Protein AF-A0A3P7KPX7-F1 (afdb_monomer)

Nearest PDB structures (foldseek):
  9eh2-assembly1_M  TM=9.315E-01  e=5.362E-29  Homo sapiens
  8oeu-assembly1_S  TM=9.667E-01  e=1.955E-22  Homo sapiens
  8oev-assembly1_S  TM=9.192E-01  e=2.902E-22  Homo sapiens
  7o3d-assembly1_A  TM=8.493E-01  e=1.680E-14  Saccharomyces cerevisiae S288C
  7xsx-assembly1_m  TM=8.229E-01  e=1.249E-14  Komagataella phaffii

Solvent-accessible surface area (backbone atoms only — not comparable to full-atom values): 19519 Å² total; per-residue (Å²): 130,80,72,61,45,46,49,64,40,60,51,102,80,61,47,81,77,49,71,48,81,28,55,31,56,85,47,62,81,89,56,87,60,72,61,26,55,47,20,49,54,30,50,54,52,49,51,54,50,44,66,75,66,61,62,80,61,44,81,41,64,56,83,53,77,62,40,62,54,44,50,50,56,49,52,53,52,37,50,50,35,32,77,70,68,73,34,97,64,61,52,58,77,43,75,37,86,43,67,71,15,58,48,43,34,71,34,69,65,48,51,68,75,44,69,90,60,54,49,62,46,42,23,35,49,40,45,54,31,40,73,75,40,48,69,43,48,57,26,38,31,55,45,98,85,45,51,51,72,77,57,82,88,47,98,61,57,78,53,54,68,76,74,82,62,96,49,103,80,63,88,71,60,40,65,56,59,52,46,52,53,53,51,49,52,46,25,53,52,43,45,70,72,41,43,49,60,53,56,27,69,78,34,65,70,44,37,45,45,43,30,36,34,47,68,39,34,63,72,44,30,53,47,45,54,50,43,32,66,75,45,89,63,56,73,72,49,74,68,42,45,42,76,70,54,60,42,52,71,71,36,43,73,51,26,49,40,29,45,30,34,66,47,68,68,41,51,78,75,42,95,61,92,62,58,68,58,41,51,41,69,61,36,80,94,45,48,71,57,54,27,51,53,25,27,61,43,65,71,51,65,92,84,57,64,43,66,61,30,37,58,51,36,72,76,44,60,71,43,59,71,77,50,62,62,66,63,50,51,51,52,50,54,50,53,53,50,54,56,62,73,75,107

Secondary structure (DSSP, 8-state):
-PPPEEEEEE-TTS-EEEEEEETTTTSPTT-SSHHHHHHHHHHHHHHHHHHHH--S-EEEE-SSTHHHHHHHHHHHHHHHHHHTTS-SSPPPEEEE--HHHHHHTTSHHHHHHSTT--HHHHHHHHHHHHHH-HHHHHHHHSSTT-GGGGS-S-TTGGGGGG---SSTT----HHHHHHHHHHHHHHHHHHHH-EEHHHHHH-GGGGGGGGGSTTTHHHHHHHHHHHHHHTTT----TTHHHHTT---HHHHHHHTTTEE--HHHHHTT-SSPP-GGGGSS--GGGHHHHHHHHHHHHT--TTS-HHHHHHHHHH-GGGGGGS-HHHHHHHHHHHHHHHHHT-

Foldseek 3Di:
DQDWAKAFDADLLLHTDDIDIQRLLLFDDPDDDDSNVSNVVSLVVVLVVCLVPVDQAEEDEPPDPSSVVSQVSLQVSQVVCVVVVSDVDRRYYYHDYQQLLLLQLPDPVLCVVDPPDHSSNSSNSLRVVCVSPVLLSLLLCCDPVNSNVSDPPDPCLVVCQPDDPPDPPDPDGSVVVVVVVVLVVLLVVLQVQFDALLSCLVRVSSLSSQCSAFLQHPVNSVLQSVQCVVPVSDDQALVCCCVRSVDDPVSSQRGQLRHAHPNVVSVVVDPDDGDPCSRDSDHPVCVVVLLVLLCVLVVHPPPDDSSVSNVVCVVVVVSSVPDDPVVVVVVVVVVVVVVVVVD

InterPro domains:
  IPR010994 RuvA domain 2-like [SSF47781] (174-262)
  IPR012337 Ribonuclease H-like superfamily [SSF53098] (6-143)
  IPR017072 Transcription elongation factor Spt6 [PTHR10145] (2-335)
  IPR023323 Tex-like domain superfamily [G3DSA:1.10.3500.10] (134-193)
  IPR028231 Transcription elongation factor Spt6, YqgF domain [PF14639] (2-141)
  IPR032706 Transcription elongation factor Spt6, helix-hairpin-helix motif [PF14635] (147-262)
  IPR037027 YqgF/RNase H-like domain superfamily [G3DSA:3.30.420.140] (3-133)
  IPR042066 Spt6, Death-like domain [G3DSA:1.10.10.2740] (265-336)

Organism: Strongylus vulgaris (NCBI:txid40348)

Sequence (343 aa):
MDEASFGVLVDQDGAVIDYCRMVHFTKRTGGYGPQAQLKSESMNFFKKFVERRRPHVIALCGENLDAIRLRRDVEECLNSMVAENELTRAPPVYIMDNEAAKVYMLSKSAMSEHSGYPPTLLQAISLARIMLDPLWEYAHLWNADEDVFCLGFHPLQNELTKGAGFQPHMILSSQEDLSNVLARELINRVNEVGVDVNRCLEHPHTANILQFVCGLGPRKATHLLKMLKQHDHLLESRTKLVTLCRMGPKVFMNCAGFIKIDTTRVAEKTDAYVEVLDGSRVHPETYEWARKMAVDALEVDDSADPTTALEEILQAPDRLKDLDLDAFAEELKRQVKLFIVQL

pLDDT: mean 88.97, std 12.3, range [39.44, 98.31]

Structure (mmCIF, N/CA/C/O backbone):
data_AF-A0A3P7KPX7-F1
#
_entry.id   AF-A0A3P7KPX7-F1
#
loop_
_atom_site.group_PDB
_atom_site.id
_atom_site.type_symbol
_atom_site.label_atom_id
_atom_site.label_alt_id
_atom_site.label_comp_id
_atom_site.label_asym_id
_atom_site.label_entity_id
_atom_site.label_seq_id
_atom_site.pdbx_PDB_ins_code
_atom_site.Cartn_x
_atom_site.Cartn_y
_atom_site.Cartn_z
_atom_site.occupancy
_atom_site.B_iso_or_equiv
_atom_site.auth_seq_id
_atom_site.auth_comp_id
_atom_site.auth_asym_id
_atom_site.auth_atom_id
_atom_site.pdbx_PDB_model_num
ATOM 1 N N . MET A 1 1 ? -12.618 8.958 33.545 1.00 48.09 1 MET A N 1
ATOM 2 C CA . MET A 1 1 ? -13.370 9.230 32.303 1.00 48.09 1 MET A CA 1
ATOM 3 C C . MET A 1 1 ? -13.266 7.979 31.463 1.00 48.09 1 MET A C 1
ATOM 5 O O . MET A 1 1 ? -12.164 7.458 31.375 1.00 48.09 1 MET A O 1
ATOM 9 N N . ASP A 1 2 ? -14.377 7.473 30.930 1.00 64.69 2 ASP A N 1
ATOM 10 C CA . ASP A 1 2 ? -14.316 6.354 29.985 1.00 64.69 2 ASP A CA 1
ATOM 11 C C . ASP A 1 2 ? -13.617 6.845 28.713 1.00 64.69 2 ASP A C 1
ATOM 13 O O . ASP A 1 2 ? -14.059 7.820 28.096 1.00 64.69 2 ASP A O 1
ATOM 17 N N . GLU A 1 3 ? -12.500 6.216 28.361 1.00 78.31 3 GLU A N 1
ATOM 18 C CA . GLU A 1 3 ? -11.791 6.508 27.122 1.00 78.31 3 GLU A CA 1
ATOM 19 C C . GLU A 1 3 ? -12.606 5.971 25.943 1.00 78.31 3 GLU A C 1
ATOM 21 O O . GLU A 1 3 ? -13.056 4.825 25.947 1.00 78.31 3 GLU A O 1
ATOM 26 N N . ALA A 1 4 ? -12.864 6.826 24.953 1.00 87.75 4 ALA A N 1
ATOM 27 C CA . ALA A 1 4 ? -13.680 6.440 23.814 1.00 87.75 4 ALA A CA 1
ATOM 28 C C . ALA A 1 4 ? -12.860 5.636 22.805 1.00 87.75 4 ALA A C 1
ATOM 30 O O . ALA A 1 4 ? -11.796 6.081 22.381 1.00 87.75 4 ALA A O 1
ATOM 31 N N . SER A 1 5 ? -13.400 4.502 22.361 1.00 91.44 5 SER A N 1
ATOM 32 C CA . SER A 1 5 ? -12.866 3.778 21.212 1.00 91.44 5 SER A CA 1
ATOM 33 C C . SER A 1 5 ? -13.249 4.502 19.924 1.00 91.44 5 SER A C 1
ATOM 35 O O . SER A 1 5 ? -14.358 5.031 19.803 1.00 91.44 5 SER A O 1
ATOM 37 N N . PHE A 1 6 ? -12.349 4.508 18.948 1.00 95.19 6 PHE A N 1
ATOM 38 C CA . PHE A 1 6 ? -12.606 5.050 17.619 1.00 95.19 6 PHE A CA 1
ATOM 39 C C . PHE A 1 6 ? -12.515 3.933 16.584 1.00 95.19 6 PHE A C 1
ATOM 41 O O . PHE A 1 6 ? -11.695 3.029 16.708 1.00 95.19 6 PHE A O 1
ATOM 48 N N . GLY A 1 7 ? -13.387 3.994 15.584 1.00 95.69 7 GLY A N 1
ATOM 49 C CA . GLY A 1 7 ? -13.320 3.171 14.385 1.00 95.69 7 GLY A CA 1
ATOM 50 C C . GLY A 1 7 ? -13.197 4.063 13.161 1.00 95.69 7 GLY A C 1
ATOM 51 O O . GLY A 1 7 ? -13.712 5.182 13.148 1.00 95.69 7 GLY A O 1
ATOM 52 N N . VAL A 1 8 ? -12.527 3.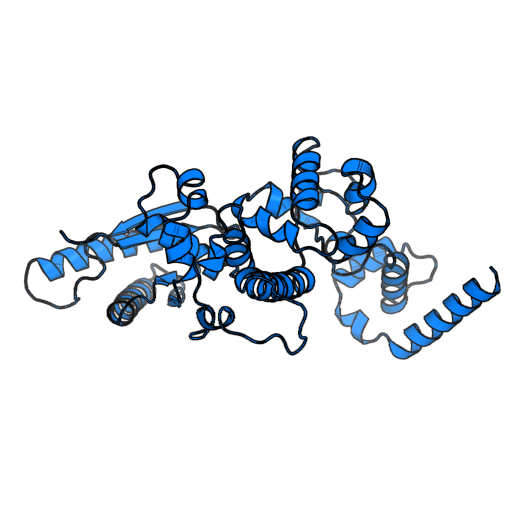566 12.130 1.00 97.62 8 VAL A N 1
ATOM 53 C CA . VAL A 1 8 ? -12.381 4.252 10.848 1.00 97.62 8 VAL A CA 1
ATOM 54 C C . VAL A 1 8 ? -12.685 3.285 9.715 1.00 97.62 8 VAL A C 1
ATOM 56 O O . VAL A 1 8 ? -12.433 2.086 9.821 1.00 97.62 8 VAL A O 1
ATOM 59 N N . LEU A 1 9 ? -13.251 3.814 8.639 1.00 98.06 9 LEU A N 1
ATOM 60 C CA . LEU A 1 9 ? -13.399 3.139 7.365 1.00 98.06 9 LEU A CA 1
ATOM 61 C C . LEU A 1 9 ? -12.474 3.819 6.364 1.00 98.06 9 LEU A C 1
ATOM 63 O O . LEU A 1 9 ? -12.613 5.018 6.110 1.00 98.06 9 LEU A O 1
ATOM 67 N N . VAL A 1 10 ? -11.571 3.037 5.787 1.00 97.50 10 VAL A N 1
ATOM 68 C CA . VAL A 1 10 ? -10.710 3.458 4.681 1.00 97.50 10 VAL A CA 1
ATOM 69 C C . VAL A 1 10 ? -11.118 2.739 3.399 1.00 97.50 10 VAL A C 1
ATOM 71 O O . VAL A 1 10 ? -11.696 1.650 3.457 1.00 97.50 10 VAL A O 1
ATOM 74 N N . ASP A 1 11 ? -10.854 3.356 2.253 1.00 96.44 11 ASP A N 1
ATOM 75 C CA . ASP A 1 11 ? -10.996 2.703 0.952 1.00 96.44 11 ASP A CA 1
ATOM 76 C C . ASP A 1 11 ? -9.789 1.805 0.628 1.00 96.44 11 ASP A C 1
ATOM 78 O O . ASP A 1 11 ? -8.864 1.648 1.424 1.00 96.44 11 ASP A O 1
ATOM 82 N N . GLN A 1 12 ? -9.799 1.204 -0.563 1.00 94.38 12 GLN A N 1
ATOM 83 C CA . GLN A 1 12 ? -8.707 0.369 -1.079 1.00 94.38 12 GLN A CA 1
ATOM 84 C C . GLN A 1 12 ? -7.371 1.117 -1.236 1.00 94.38 12 GLN A C 1
ATOM 86 O O . GLN A 1 12 ? -6.326 0.489 -1.406 1.00 94.38 12 GLN A O 1
ATOM 91 N N . ASP A 1 13 ? -7.407 2.448 -1.223 1.00 93.94 13 ASP A N 1
ATOM 92 C CA . ASP A 1 13 ? -6.260 3.326 -1.397 1.00 93.94 13 ASP A CA 1
ATOM 93 C C . ASP A 1 13 ? -5.790 3.948 -0.069 1.00 93.94 13 ASP A C 1
ATOM 95 O O . ASP A 1 13 ? -4.861 4.753 -0.051 1.00 93.94 13 ASP A O 1
ATOM 99 N N . GLY A 1 14 ? -6.383 3.538 1.062 1.00 94.62 14 GLY A N 1
ATOM 100 C CA . GLY A 1 14 ? -6.010 4.001 2.399 1.00 94.62 14 GLY A CA 1
ATOM 101 C C . GLY A 1 14 ? -6.505 5.413 2.730 1.00 94.62 14 GLY A C 1
ATOM 102 O O . GLY A 1 14 ? -6.043 6.018 3.710 1.00 94.62 14 GLY A O 1
ATOM 103 N N . ALA A 1 15 ? -7.430 5.959 1.932 1.00 95.12 15 ALA A N 1
ATOM 104 C CA . ALA A 1 15 ? -8.081 7.235 2.196 1.00 95.12 15 ALA A CA 1
ATOM 105 C C . ALA A 1 15 ? -9.271 7.050 3.147 1.00 95.12 15 ALA A C 1
ATOM 107 O O . ALA A 1 15 ? -10.028 6.085 3.058 1.00 95.12 15 ALA A O 1
ATOM 108 N N . VAL A 1 16 ? -9.438 7.985 4.083 1.00 96.25 16 VAL A N 1
ATOM 109 C CA . VAL A 1 16 ? -10.500 7.929 5.097 1.00 96.25 16 VAL A CA 1
ATOM 110 C C . VAL A 1 16 ? -11.844 8.286 4.463 1.00 96.25 16 VAL A C 1
ATOM 112 O O . VAL A 1 16 ? -12.025 9.400 3.977 1.00 96.25 16 VAL A O 1
ATOM 115 N N . ILE A 1 17 ? -12.802 7.358 4.511 1.00 96.25 17 ILE A N 1
ATOM 116 C CA . ILE A 1 17 ? -14.173 7.563 4.020 1.00 96.25 17 ILE A CA 1
ATOM 117 C C . ILE A 1 17 ? -15.086 8.057 5.145 1.00 96.25 17 ILE A C 1
ATOM 119 O O . ILE A 1 17 ? -15.927 8.934 4.949 1.00 96.25 17 ILE A O 1
ATOM 123 N N . ASP A 1 18 ? -14.992 7.421 6.311 1.00 96.50 18 ASP A N 1
ATOM 124 C CA . ASP A 1 18 ? -15.881 7.667 7.443 1.00 96.50 18 ASP A CA 1
ATOM 125 C C . ASP A 1 18 ? -15.213 7.225 8.743 1.00 96.50 18 ASP A C 1
ATOM 127 O O . ASP A 1 18 ? -14.310 6.389 8.737 1.00 96.50 18 ASP A O 1
ATOM 131 N N . TYR A 1 19 ? -15.681 7.737 9.872 1.00 96.50 19 TYR A N 1
ATOM 132 C CA . TYR A 1 19 ? -15.205 7.318 11.183 1.00 96.50 19 TYR A CA 1
ATOM 133 C C . TYR A 1 19 ? -16.334 7.333 12.204 1.00 96.50 19 TYR A C 1
ATOM 135 O O . TYR A 1 19 ? -17.391 7.939 12.020 1.00 96.50 19 TYR A O 1
ATOM 143 N N . CYS A 1 20 ? -16.125 6.630 13.307 1.00 94.50 20 CYS A N 1
ATOM 144 C CA . CYS A 1 20 ? -17.137 6.446 14.325 1.00 94.50 20 CYS A CA 1
ATOM 145 C C . CYS A 1 20 ? -16.502 6.503 15.722 1.00 94.50 20 CYS A C 1
ATOM 147 O O . CYS A 1 20 ? -15.385 6.038 15.943 1.00 94.50 20 CYS A O 1
ATOM 149 N N . ARG A 1 21 ? -17.204 7.125 16.675 1.00 95.00 21 ARG A N 1
ATOM 150 C CA . ARG A 1 21 ? -16.767 7.245 18.073 1.00 95.00 21 ARG A CA 1
ATOM 151 C C . ARG A 1 21 ? -17.675 6.400 18.953 1.00 95.00 21 ARG A C 1
ATOM 153 O O . ARG A 1 21 ? -18.878 6.639 19.007 1.00 95.00 21 ARG A O 1
ATOM 160 N N . MET A 1 22 ? -17.094 5.449 19.672 1.00 92.56 22 MET A N 1
ATOM 161 C CA . MET A 1 22 ? -17.803 4.447 20.464 1.00 92.56 22 MET A CA 1
ATOM 162 C C . MET A 1 22 ? -17.283 4.469 21.906 1.00 92.56 22 MET A C 1
ATOM 164 O O . MET A 1 22 ? -16.272 3.861 22.243 1.00 92.56 22 MET A O 1
ATOM 168 N N . VAL A 1 23 ? -17.975 5.204 22.781 1.00 90.75 23 VAL A N 1
ATOM 169 C CA . VAL A 1 23 ? -17.489 5.507 24.145 1.00 90.75 23 VAL A CA 1
ATOM 170 C C . VAL A 1 23 ? -17.479 4.281 25.060 1.00 90.75 23 VAL A C 1
ATOM 172 O O . VAL A 1 23 ? -16.650 4.171 25.955 1.00 90.75 23 VAL A O 1
ATOM 175 N N . HIS A 1 24 ? -18.408 3.351 24.856 1.00 91.00 24 HIS A N 1
ATOM 176 C CA . HIS A 1 24 ? -18.622 2.220 25.759 1.00 91.00 24 HIS A CA 1
ATOM 177 C C . HIS A 1 24 ? -18.365 0.877 25.075 1.00 91.00 24 HIS A C 1
ATOM 179 O O . HIS A 1 24 ? -18.884 -0.158 25.491 1.00 91.00 24 HIS A O 1
ATOM 185 N N . PHE A 1 25 ? -17.548 0.899 24.021 1.00 89.75 25 PHE A N 1
ATOM 186 C CA . PHE A 1 25 ? -17.308 -0.252 23.161 1.00 89.75 25 PHE A CA 1
ATOM 187 C C . PHE A 1 25 ? -16.541 -1.372 23.863 1.00 89.75 25 PHE A C 1
ATOM 189 O O . PHE A 1 25 ? -16.820 -2.537 23.625 1.00 89.75 25 PHE A O 1
ATOM 196 N N . THR A 1 26 ? -15.636 -1.051 24.785 1.00 89.19 26 THR A N 1
ATOM 197 C 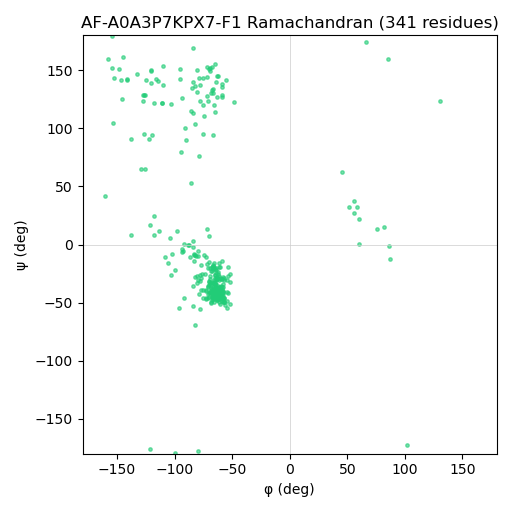CA . THR A 1 26 ? -14.829 -2.036 25.531 1.00 89.19 26 THR A CA 1
ATOM 198 C C . THR A 1 26 ? -15.497 -2.541 26.811 1.00 89.19 26 THR A C 1
ATOM 200 O O . THR A 1 26 ? -14.942 -3.380 27.521 1.00 89.19 26 THR A O 1
ATOM 203 N N . LYS A 1 27 ? -16.702 -2.056 27.138 1.00 88.75 27 LYS A N 1
ATOM 204 C CA . LYS A 1 27 ? -17.425 -2.493 28.338 1.00 88.75 27 LYS A CA 1
ATOM 205 C C . LYS A 1 27 ? -17.864 -3.950 28.227 1.00 88.75 27 LYS A C 1
ATOM 207 O O . LYS A 1 27 ? -18.114 -4.462 27.140 1.00 88.75 27 LYS A O 1
ATOM 212 N N . ARG A 1 28 ? -17.999 -4.612 29.380 1.00 84.38 28 ARG A N 1
ATOM 213 C CA . ARG A 1 28 ? -18.405 -6.021 29.442 1.00 84.38 28 ARG A CA 1
ATOM 214 C C . ARG A 1 28 ? -19.844 -6.217 28.969 1.00 84.38 28 ARG A C 1
ATOM 216 O O . ARG A 1 28 ? -20.765 -5.581 29.482 1.00 84.38 28 ARG A O 1
ATOM 223 N N . THR A 1 29 ? -20.019 -7.172 28.066 1.00 80.06 29 THR A N 1
ATOM 224 C CA . THR A 1 29 ? -21.320 -7.709 27.660 1.00 80.06 29 THR A CA 1
ATOM 225 C C . THR A 1 29 ? -21.918 -8.572 28.785 1.00 80.06 29 THR A C 1
ATOM 227 O O . THR A 1 29 ? -21.188 -9.263 29.498 1.00 80.06 29 THR A O 1
ATOM 230 N N . GLY A 1 30 ? -23.245 -8.534 28.969 1.00 68.88 30 GLY A N 1
ATOM 231 C CA . GLY A 1 30 ? -23.975 -9.484 29.831 1.00 68.88 30 GLY A CA 1
ATOM 232 C C . GLY A 1 30 ? -23.999 -9.199 31.343 1.00 68.88 30 GLY A C 1
ATOM 233 O O . GLY A 1 30 ? -24.331 -10.091 32.119 1.00 68.88 30 GLY A O 1
ATOM 234 N N . GLY A 1 31 ? -23.650 -7.987 31.785 1.00 69.88 31 GLY A N 1
ATOM 235 C CA . GLY A 1 31 ? -23.827 -7.558 33.183 1.00 69.88 31 GLY A CA 1
ATOM 236 C C . GLY A 1 31 ? -25.235 -7.024 33.492 1.00 69.88 31 GLY A C 1
ATOM 237 O O . GLY A 1 31 ? -26.009 -6.731 32.586 1.00 69.88 31 GLY A O 1
ATOM 238 N N . TYR A 1 32 ? -25.550 -6.832 34.777 1.00 67.38 32 TYR A N 1
ATOM 239 C CA . TYR A 1 32 ? -26.740 -6.088 35.212 1.00 67.38 32 TYR A CA 1
ATOM 240 C C . TYR A 1 32 ? -26.393 -4.622 35.498 1.00 67.38 32 TYR A C 1
ATOM 242 O O . TYR A 1 32 ? -25.336 -4.316 36.052 1.00 67.38 32 TYR A O 1
ATOM 250 N N . GLY A 1 33 ? -27.305 -3.715 35.143 1.00 81.56 33 GLY A N 1
ATOM 251 C CA . GLY A 1 33 ? -27.200 -2.285 35.436 1.00 81.56 33 GLY A CA 1
ATOM 252 C C . GLY A 1 33 ? -26.754 -1.411 34.252 1.00 81.56 33 GLY A C 1
ATOM 253 O O . GLY A 1 33 ? -26.632 -1.892 33.124 1.00 81.56 33 GLY A O 1
ATOM 254 N N . PRO A 1 34 ? -26.493 -0.112 34.500 1.00 86.00 34 PRO A N 1
ATOM 255 C CA . PRO A 1 34 ? -26.305 0.897 33.449 1.00 86.00 34 PRO A CA 1
ATOM 256 C C . PRO A 1 34 ? -25.163 0.594 32.470 1.00 86.00 34 PRO A C 1
ATOM 258 O O . PRO A 1 34 ? -25.217 0.962 31.303 1.00 86.00 34 PRO A O 1
ATOM 261 N N . GLN A 1 35 ? -24.126 -0.113 32.922 1.00 85.62 35 GLN A N 1
ATOM 262 C CA . GLN A 1 35 ? -22.941 -0.422 32.116 1.00 85.62 35 GLN A CA 1
ATOM 263 C C . GLN A 1 35 ? -23.254 -1.344 30.927 1.00 85.62 35 GLN A C 1
ATOM 265 O O . GLN A 1 35 ? -22.731 -1.134 29.833 1.00 85.62 35 GLN A O 1
ATOM 270 N N . ALA A 1 36 ? -24.126 -2.337 31.126 1.00 87.62 36 ALA A N 1
ATOM 271 C CA . ALA A 1 36 ? -24.525 -3.261 30.068 1.00 87.62 36 ALA A CA 1
ATOM 272 C C . ALA A 1 36 ? -25.422 -2.578 29.027 1.00 87.62 36 ALA A C 1
ATOM 274 O O . ALA A 1 36 ? -25.288 -2.832 27.831 1.00 87.62 36 ALA A O 1
ATOM 275 N N . GLN A 1 37 ? -26.282 -1.656 29.472 1.00 88.88 37 GLN A N 1
ATOM 276 C CA . GLN A 1 37 ? -27.103 -0.841 28.579 1.00 88.88 37 GLN A CA 1
ATOM 277 C C . GLN A 1 37 ? -26.233 0.055 27.685 1.00 88.88 37 GLN A C 1
ATOM 279 O O . GLN A 1 37 ? -26.379 0.031 26.467 1.00 88.88 37 GLN A O 1
ATOM 284 N N . LEU A 1 38 ? -25.253 0.748 28.269 1.00 91.56 38 LEU A N 1
ATOM 285 C CA . LEU A 1 38 ? -24.308 1.597 27.536 1.00 91.56 38 LEU A CA 1
ATOM 286 C C . LEU A 1 38 ? -23.472 0.822 26.495 1.00 91.56 38 LEU A C 1
ATOM 288 O O . LEU A 1 38 ? -23.213 1.324 25.396 1.00 91.56 38 LEU A O 1
ATOM 292 N N . LYS A 1 39 ? -23.056 -0.411 26.818 1.00 91.94 39 LYS A N 1
ATOM 293 C CA . LYS A 1 39 ? -22.392 -1.318 25.863 1.00 91.94 39 LYS A CA 1
ATOM 294 C C . LYS A 1 39 ? -23.326 -1.681 24.711 1.00 91.94 39 LYS A C 1
ATOM 296 O O . LYS A 1 39 ? -22.924 -1.564 23.558 1.00 91.94 39 LYS A O 1
ATOM 301 N N . SER A 1 40 ? -24.564 -2.075 25.016 1.00 91.50 40 SER A N 1
ATOM 302 C CA . SER A 1 40 ? -25.579 -2.416 24.011 1.00 91.50 40 SER A CA 1
ATOM 303 C C . SER A 1 40 ? -25.852 -1.249 23.056 1.00 91.50 40 SER A C 1
ATOM 305 O O . SER A 1 40 ? -25.859 -1.430 21.842 1.00 91.50 40 SER A O 1
ATOM 307 N N . GLU A 1 41 ? -25.960 -0.023 23.572 1.00 92.25 41 GLU A N 1
ATOM 308 C CA . GLU A 1 41 ? -26.100 1.188 22.752 1.00 92.25 41 GLU A CA 1
ATOM 309 C C . GLU A 1 41 ? -24.912 1.393 21.797 1.00 92.25 41 GLU A C 1
ATOM 311 O O . GLU A 1 41 ? -25.112 1.676 20.614 1.00 92.25 41 GLU A O 1
ATOM 316 N N . SER A 1 42 ? -23.678 1.182 22.272 1.00 93.44 42 SER A N 1
ATOM 317 C CA . SER A 1 42 ? -22.477 1.268 21.425 1.00 93.44 42 SER A CA 1
ATOM 318 C C . SER A 1 42 ? -22.433 0.161 20.364 1.00 93.44 42 SER A C 1
ATOM 320 O O . SER A 1 42 ? -22.085 0.435 19.217 1.00 93.44 42 SER A O 1
ATOM 322 N N . MET A 1 43 ? -22.828 -1.070 20.710 1.00 94.38 43 MET A N 1
ATOM 323 C CA . MET A 1 43 ? -22.917 -2.186 19.757 1.00 94.38 43 MET A CA 1
ATOM 324 C C . MET A 1 43 ? -24.005 -1.951 18.701 1.00 94.38 43 MET A C 1
ATOM 326 O O . MET A 1 43 ? -23.782 -2.223 17.527 1.00 94.38 43 MET A O 1
ATOM 330 N N . ASN A 1 44 ? -25.146 -1.368 19.075 1.00 94.06 44 ASN A N 1
ATOM 331 C CA . ASN A 1 44 ? -26.199 -0.989 18.128 1.00 94.06 44 ASN A CA 1
ATOM 332 C C . ASN A 1 44 ? -25.736 0.103 17.158 1.00 94.06 44 ASN A C 1
ATOM 334 O O . ASN A 1 44 ? -26.094 0.092 15.980 1.00 94.06 44 ASN A O 1
ATOM 338 N N . PHE A 1 45 ? -24.933 1.056 17.634 1.00 95.12 45 PHE A N 1
ATOM 339 C CA . PHE A 1 45 ? -24.321 2.054 16.764 1.00 95.12 45 PHE A CA 1
ATOM 340 C C . PHE A 1 45 ? -23.310 1.422 15.796 1.00 95.12 45 PHE A C 1
ATOM 342 O O . PHE A 1 45 ? -23.349 1.717 14.601 1.00 95.12 45 PHE A O 1
ATOM 349 N N . PHE A 1 46 ? -22.471 0.500 16.278 1.00 95.88 46 PHE A N 1
ATOM 350 C CA . PHE A 1 46 ? -21.573 -0.295 15.435 1.00 95.88 46 PHE A CA 1
ATOM 351 C C . PHE A 1 46 ? -22.341 -1.096 14.370 1.00 95.88 46 PHE A C 1
ATOM 353 O O . PHE A 1 46 ? -22.005 -1.008 13.190 1.00 95.88 46 PHE A O 1
ATOM 360 N N . LYS A 1 47 ? -23.422 -1.787 14.757 1.00 95.62 47 LYS A N 1
ATOM 361 C CA . LYS A 1 47 ? -24.310 -2.539 13.854 1.00 95.62 47 LYS A CA 1
ATOM 362 C C . LYS A 1 47 ? -24.793 -1.664 12.690 1.00 95.62 47 LYS A C 1
ATOM 364 O O . LYS A 1 47 ? -24.582 -2.007 11.530 1.00 95.62 47 LYS A O 1
ATOM 369 N N . LYS A 1 48 ? -25.333 -0.477 12.992 1.00 95.38 48 LYS A N 1
ATOM 370 C CA . LYS A 1 48 ? -25.780 0.500 11.978 1.00 95.38 48 LYS A CA 1
ATOM 371 C C . LYS A 1 48 ? -24.643 0.999 11.085 1.00 95.38 48 LYS A C 1
ATOM 373 O O . LYS A 1 48 ? -24.847 1.246 9.898 1.00 95.38 48 LYS A O 1
ATOM 378 N N . PHE A 1 49 ? -23.448 1.183 11.647 1.00 96.12 49 PHE A N 1
ATOM 379 C CA . PHE A 1 49 ? -22.278 1.596 10.876 1.00 96.12 49 PHE A CA 1
ATOM 380 C C . PHE A 1 49 ? -21.875 0.519 9.859 1.00 96.12 49 PHE A C 1
ATOM 382 O O . PHE A 1 49 ? -21.682 0.836 8.685 1.00 96.12 49 PHE A O 1
ATOM 389 N N . VAL A 1 50 ? -21.819 -0.748 10.284 1.00 96.50 50 VAL A N 1
ATOM 390 C CA . VAL A 1 50 ? -21.514 -1.899 9.419 1.00 96.50 50 VAL A CA 1
ATOM 391 C C . VAL A 1 50 ? -22.585 -2.090 8.351 1.00 96.50 50 VAL A C 1
ATOM 393 O O . VAL A 1 50 ? -22.245 -2.274 7.187 1.00 96.50 50 VAL A O 1
ATOM 396 N N . GLU A 1 51 ? -23.863 -1.992 8.710 1.00 94.94 51 GLU A N 1
ATOM 397 C CA . GLU A 1 51 ? -24.977 -2.116 7.765 1.00 94.94 51 GLU A CA 1
ATOM 398 C C . GLU A 1 51 ? -24.883 -1.071 6.643 1.00 94.94 51 GL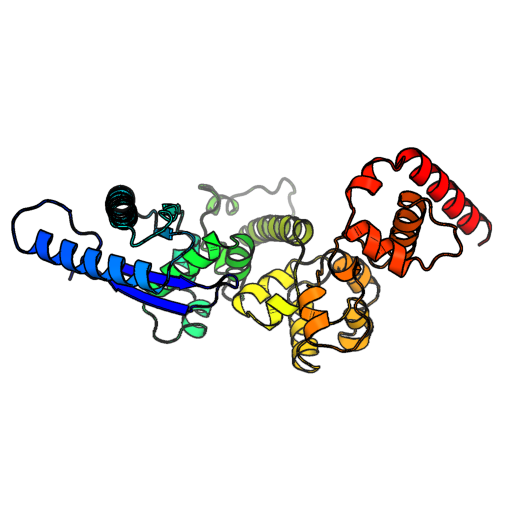U A C 1
ATOM 400 O O . GLU A 1 51 ? -25.007 -1.402 5.461 1.00 94.94 51 GLU A O 1
ATOM 405 N N . ARG A 1 52 ? -24.587 0.185 7.008 1.00 95.12 52 ARG A N 1
ATOM 406 C CA . ARG A 1 52 ? -24.456 1.301 6.065 1.00 95.12 52 ARG A CA 1
ATOM 407 C C . ARG A 1 52 ? -23.215 1.196 5.184 1.00 95.12 52 ARG A C 1
ATOM 409 O O . ARG A 1 52 ? -23.268 1.570 4.016 1.00 95.12 52 ARG A O 1
ATOM 416 N N . ARG A 1 53 ? -22.077 0.803 5.760 1.00 95.31 53 ARG A N 1
ATOM 417 C CA . ARG A 1 53 ? -20.763 0.906 5.102 1.00 95.31 53 ARG A CA 1
ATOM 418 C C . ARG A 1 53 ? -20.263 -0.395 4.489 1.00 95.31 53 ARG A C 1
ATOM 420 O O . ARG A 1 53 ? -19.436 -0.328 3.591 1.00 95.31 53 ARG A O 1
ATOM 427 N N . ARG A 1 54 ? -20.762 -1.541 4.957 1.00 95.06 54 ARG A N 1
ATOM 428 C CA . ARG A 1 54 ? -20.432 -2.894 4.483 1.00 95.06 54 ARG A CA 1
ATOM 429 C C . ARG A 1 54 ? -18.922 -3.122 4.294 1.00 95.06 54 ARG A C 1
ATOM 431 O O . ARG A 1 54 ? -18.480 -3.366 3.174 1.00 95.06 54 ARG A O 1
ATOM 438 N N . PRO A 1 55 ? -18.119 -3.031 5.371 1.00 96.25 55 PRO A N 1
ATOM 439 C CA . PRO A 1 55 ? -16.685 -3.278 5.284 1.00 96.25 55 PRO A CA 1
ATOM 440 C C . PRO A 1 55 ? -16.394 -4.723 4.856 1.00 96.25 55 PRO A C 1
ATOM 442 O O . PRO A 1 55 ? -17.088 -5.653 5.265 1.00 96.25 55 PRO A O 1
ATOM 445 N N . HIS A 1 56 ? -15.327 -4.910 4.079 1.00 96.62 56 HIS A N 1
ATOM 446 C CA . HIS A 1 56 ? -14.870 -6.235 3.647 1.00 96.62 56 HIS A CA 1
ATOM 447 C C . HIS A 1 56 ? -14.106 -6.985 4.743 1.00 96.62 56 HIS A C 1
ATOM 449 O O . HIS A 1 56 ? -14.079 -8.213 4.745 1.00 96.62 56 HIS A O 1
ATOM 455 N N . VAL A 1 57 ? -13.484 -6.251 5.668 1.00 97.62 57 VAL A N 1
ATOM 456 C CA . VAL A 1 57 ? -12.656 -6.773 6.756 1.00 97.62 57 VAL A CA 1
ATOM 457 C C . VAL A 1 57 ? -12.641 -5.785 7.919 1.00 97.62 57 VAL A C 1
ATOM 459 O O . VAL A 1 57 ? -12.815 -4.583 7.710 1.00 97.62 57 VAL A O 1
ATOM 462 N N . ILE A 1 58 ? -12.457 -6.281 9.142 1.00 98.00 58 ILE A N 1
ATOM 463 C CA . ILE A 1 58 ? -12.366 -5.458 10.352 1.00 98.00 58 ILE A CA 1
ATOM 464 C C . ILE A 1 58 ? -11.068 -5.786 11.091 1.00 98.00 58 ILE A C 1
ATOM 466 O O . ILE A 1 58 ? -10.788 -6.948 11.384 1.00 98.00 58 ILE A O 1
ATOM 470 N N . ALA A 1 59 ? -10.296 -4.754 11.426 1.00 97.81 59 ALA A N 1
ATOM 471 C CA . ALA A 1 59 ? -9.088 -4.854 12.237 1.00 97.81 59 ALA A CA 1
ATOM 472 C C . ALA A 1 59 ? -9.311 -4.209 13.612 1.00 97.81 59 ALA A C 1
ATOM 474 O O . ALA A 1 59 ? -9.901 -3.133 13.717 1.00 97.81 59 ALA A O 1
ATOM 475 N N . LEU A 1 60 ? -8.835 -4.869 14.666 1.00 97.12 60 LEU A N 1
ATOM 476 C CA . LEU A 1 60 ? -8.879 -4.406 16.052 1.00 97.12 60 LEU A CA 1
ATOM 477 C C . LEU A 1 60 ? -7.454 -4.291 16.605 1.00 97.12 60 LEU A C 1
ATOM 479 O O . LEU A 1 60 ? -6.628 -5.178 16.382 1.00 97.12 60 LEU A O 1
ATOM 483 N N . CYS A 1 61 ? -7.178 -3.234 17.372 1.00 95.19 61 CYS A N 1
ATOM 484 C CA . CYS A 1 61 ? -5.892 -3.060 18.050 1.00 95.19 61 CYS A CA 1
ATOM 485 C C . CYS A 1 61 ? -5.649 -4.177 19.079 1.00 95.19 61 CYS A C 1
ATOM 487 O O . CYS A 1 61 ? -6.468 -4.390 19.978 1.00 95.19 61 CYS A O 1
ATOM 489 N N . GLY A 1 62 ? -4.501 -4.848 18.995 1.00 93.06 62 GLY A N 1
ATOM 490 C CA . GLY A 1 62 ? -4.067 -5.893 19.926 1.00 93.06 62 GLY A CA 1
ATOM 491 C C . GLY A 1 62 ? -3.353 -5.379 21.173 1.00 93.06 62 GLY A C 1
ATOM 492 O O . GLY A 1 62 ? -2.262 -5.837 21.479 1.00 93.06 62 GLY A O 1
ATOM 493 N N . GLU A 1 63 ? -3.948 -4.439 21.908 1.00 88.25 63 GLU A N 1
ATOM 494 C CA . GLU A 1 63 ? -3.241 -3.756 23.005 1.00 88.25 63 GLU A CA 1
ATOM 495 C C . GLU A 1 63 ? -3.265 -4.510 24.342 1.00 88.25 63 GLU A C 1
ATOM 497 O O . GLU A 1 63 ? -2.302 -4.485 25.106 1.00 88.25 63 GLU A O 1
ATOM 502 N N . ASN A 1 64 ? -4.369 -5.187 24.652 1.00 90.19 64 ASN A N 1
ATOM 503 C CA . ASN A 1 64 ? -4.526 -5.953 25.885 1.00 90.19 64 ASN A CA 1
ATOM 504 C C . ASN A 1 64 ? -5.554 -7.085 25.706 1.00 90.19 64 ASN A C 1
ATOM 506 O O . ASN A 1 64 ? -6.162 -7.248 24.646 1.00 90.19 64 ASN A O 1
ATOM 510 N N . LEU A 1 65 ? -5.779 -7.874 26.762 1.00 89.00 65 LEU A N 1
ATOM 511 C CA . LEU A 1 65 ? -6.713 -9.008 26.736 1.00 89.00 65 LEU A CA 1
ATOM 512 C C . LEU A 1 65 ? -8.173 -8.616 26.450 1.00 89.00 65 LEU A C 1
ATOM 514 O O . LEU A 1 65 ? -8.957 -9.480 26.048 1.00 89.00 65 LEU A O 1
ATOM 518 N N . ASP A 1 66 ? -8.561 -7.349 26.627 1.00 88.88 66 ASP A N 1
ATOM 519 C CA . ASP A 1 66 ? -9.908 -6.900 26.275 1.00 88.88 66 ASP A CA 1
ATOM 520 C C . ASP A 1 66 ? -10.132 -6.901 24.757 1.00 88.88 66 ASP A C 1
ATOM 522 O O . ASP A 1 66 ? -11.270 -7.088 24.333 1.00 88.88 66 ASP A O 1
ATOM 526 N N . ALA A 1 67 ? -9.078 -6.838 23.933 1.00 92.81 67 ALA A N 1
ATOM 527 C CA . ALA A 1 67 ? -9.188 -7.003 22.481 1.00 92.81 67 ALA A CA 1
ATOM 528 C C . ALA A 1 67 ? -9.760 -8.379 22.092 1.00 92.81 67 ALA A C 1
ATOM 530 O O . ALA A 1 67 ? -10.572 -8.480 21.173 1.00 92.81 67 ALA A O 1
ATOM 531 N N . ILE A 1 68 ? -9.411 -9.439 22.833 1.00 93.88 68 ILE A N 1
ATOM 532 C CA . ILE A 1 68 ? -9.932 -10.799 22.602 1.00 93.88 68 ILE A CA 1
ATOM 533 C C . ILE A 1 68 ? -11.437 -10.848 22.871 1.00 93.88 68 ILE A C 1
ATOM 535 O O . ILE A 1 68 ? -12.194 -11.456 22.111 1.00 93.88 68 ILE A O 1
ATOM 539 N N . ARG A 1 69 ? -11.877 -10.192 23.951 1.00 92.25 69 ARG A N 1
ATOM 540 C CA . ARG A 1 69 ? -13.298 -10.093 24.305 1.00 92.25 69 ARG A CA 1
ATOM 541 C C . ARG A 1 69 ? -14.052 -9.260 23.279 1.00 92.25 69 ARG A C 1
ATOM 543 O O . ARG A 1 69 ? -15.097 -9.689 22.807 1.00 92.25 69 ARG A O 1
ATOM 550 N N . LEU A 1 70 ? -13.489 -8.114 22.903 1.00 93.62 70 LEU A N 1
ATOM 551 C CA . LEU A 1 70 ? -14.087 -7.219 21.927 1.00 93.62 70 LEU A CA 1
ATOM 552 C C . LEU A 1 70 ? -14.244 -7.894 20.565 1.00 93.62 70 LEU A C 1
ATOM 554 O O . LEU A 1 70 ? -15.303 -7.778 19.958 1.00 93.62 70 LEU A O 1
ATOM 558 N N . ARG A 1 71 ? -13.233 -8.648 20.114 1.00 96.12 71 ARG A N 1
ATOM 559 C CA . ARG A 1 71 ? -13.329 -9.449 18.890 1.00 96.12 71 ARG A CA 1
ATOM 560 C C . ARG A 1 71 ? -14.529 -10.385 18.945 1.00 96.12 71 ARG A C 1
ATOM 562 O O . ARG A 1 71 ? -15.316 -10.399 18.009 1.00 96.12 71 ARG A O 1
ATOM 569 N N . ARG A 1 72 ? -14.691 -11.114 20.051 1.00 95.56 72 ARG A N 1
ATOM 570 C CA . ARG A 1 72 ? -15.814 -12.037 20.232 1.00 95.56 72 ARG A CA 1
ATOM 571 C C . ARG A 1 72 ? -17.164 -11.310 20.186 1.00 95.56 72 ARG A C 1
ATOM 573 O O . ARG A 1 72 ? -18.055 -11.767 19.483 1.00 95.56 72 ARG A O 1
ATOM 580 N N . ASP A 1 73 ? -17.303 -10.177 20.878 1.00 95.00 73 ASP A N 1
ATOM 581 C CA . ASP A 1 73 ? -18.534 -9.367 20.840 1.00 95.00 73 ASP A CA 1
ATOM 582 C C . ASP A 1 73 ? -18.861 -8.890 19.410 1.00 95.00 73 ASP A C 1
ATOM 584 O O . ASP A 1 73 ? -20.020 -8.888 18.992 1.00 95.00 73 ASP A O 1
ATOM 588 N N . VAL A 1 74 ? -17.839 -8.469 18.655 1.00 96.56 74 VAL A N 1
ATOM 589 C CA . VAL A 1 74 ? -17.982 -8.026 17.262 1.00 96.56 74 VAL A CA 1
ATOM 590 C C . VAL A 1 74 ? -18.376 -9.196 16.363 1.00 96.56 74 VAL A C 1
ATOM 592 O O . VAL A 1 74 ? -19.326 -9.070 15.600 1.00 96.56 74 VAL A O 1
ATOM 595 N N . GLU A 1 75 ? -17.708 -10.344 16.470 1.00 97.56 75 GLU A N 1
ATOM 596 C CA . GLU A 1 75 ? -18.032 -11.553 15.703 1.00 97.56 75 GLU A CA 1
ATOM 597 C C . GLU A 1 75 ? -19.458 -12.047 15.991 1.00 97.56 75 GLU A C 1
ATOM 599 O O . GLU A 1 75 ? -20.198 -12.357 15.059 1.00 97.56 75 GLU A O 1
ATOM 604 N N . GLU A 1 76 ? -19.879 -12.077 17.261 1.00 96.31 76 GLU A N 1
ATOM 605 C CA . GLU A 1 76 ? -21.253 -12.419 17.653 1.00 96.31 76 GLU A CA 1
ATOM 606 C C . GLU A 1 76 ? -22.270 -11.455 17.016 1.00 96.31 76 GLU A C 1
ATOM 608 O O . GLU A 1 76 ? -23.254 -11.907 16.428 1.00 96.31 76 GLU A O 1
ATOM 613 N N . CYS A 1 77 ? -22.001 -10.144 17.050 1.00 96.31 77 CYS A N 1
ATOM 614 C CA . CYS A 1 77 ? -22.843 -9.127 16.414 1.00 96.31 77 CYS A CA 1
ATOM 615 C C . CYS A 1 77 ? -22.924 -9.297 14.888 1.00 96.31 77 CYS A C 1
ATOM 617 O O . CYS A 1 77 ? -23.998 -9.185 14.306 1.00 96.31 77 CYS A O 1
ATOM 619 N N . LEU A 1 78 ? -21.806 -9.565 14.211 1.00 97.88 78 LEU A N 1
ATOM 620 C CA . LEU A 1 78 ? -21.797 -9.757 12.758 1.00 97.88 78 LEU A CA 1
ATOM 621 C C . LEU A 1 78 ? -22.535 -11.038 12.356 1.00 97.88 78 LEU A C 1
ATOM 623 O O . LEU A 1 78 ? -23.265 -11.049 11.367 1.00 97.88 78 LEU A O 1
ATOM 627 N N . ASN A 1 79 ? -22.386 -12.111 13.134 1.00 97.62 79 ASN A N 1
ATOM 628 C CA . ASN A 1 79 ? -23.100 -13.362 12.897 1.00 97.62 79 ASN A CA 1
ATOM 629 C C . ASN A 1 79 ? -24.610 -13.208 13.117 1.00 97.62 79 ASN A C 1
ATOM 631 O O . ASN A 1 79 ? -25.388 -13.784 12.355 1.00 97.62 79 ASN A O 1
ATOM 635 N N . SER A 1 80 ? -25.043 -12.409 14.101 1.00 96.94 80 SER A N 1
ATOM 636 C CA . SER A 1 80 ? -26.469 -12.120 14.280 1.00 96.94 80 SER A CA 1
ATOM 637 C C . SER A 1 80 ? -27.034 -11.309 13.111 1.00 96.94 80 SER A C 1
ATOM 639 O O . SER A 1 80 ? -28.107 -11.642 12.622 1.00 96.94 80 SER A O 1
ATOM 641 N N . MET A 1 81 ? -26.287 -10.329 12.585 1.00 97.25 81 MET A N 1
ATOM 642 C CA . MET A 1 81 ? -26.676 -9.585 11.373 1.00 97.25 81 MET A CA 1
ATOM 643 C C . MET A 1 81 ? -26.860 -10.503 10.155 1.00 97.25 81 MET A C 1
ATOM 645 O O . MET A 1 81 ? -27.772 -10.307 9.354 1.00 97.25 81 MET A O 1
ATOM 649 N N . VAL A 1 82 ? -26.009 -11.524 10.003 1.00 97.12 82 VAL A N 1
ATOM 650 C CA . VAL A 1 82 ? -26.157 -12.526 8.933 1.00 97.12 82 VAL A CA 1
ATOM 651 C C . VAL A 1 82 ? -27.403 -13.384 9.153 1.00 97.12 82 VAL A C 1
ATOM 653 O O . VAL A 1 82 ? -28.172 -13.591 8.219 1.00 97.12 82 VAL A O 1
ATOM 656 N N . ALA A 1 83 ? -27.642 -13.851 10.383 1.00 97.25 83 ALA A N 1
ATOM 657 C CA . ALA A 1 83 ? -28.836 -14.633 10.716 1.00 97.25 83 ALA A CA 1
ATOM 658 C C . ALA A 1 83 ? -30.143 -13.845 10.496 1.00 97.25 83 ALA A C 1
ATOM 660 O O . ALA A 1 83 ? -31.167 -14.426 10.140 1.00 97.25 83 ALA A O 1
ATOM 661 N N . GLU A 1 84 ? -30.094 -12.524 10.667 1.00 96.25 84 GLU A N 1
ATOM 662 C CA . GLU A 1 84 ? -31.195 -11.584 10.428 1.00 96.25 84 GLU A CA 1
ATOM 663 C C . GLU A 1 84 ? -31.316 -11.147 8.948 1.00 96.25 84 GLU A C 1
ATOM 665 O O . GLU A 1 84 ? -32.202 -10.365 8.613 1.00 96.25 84 GLU A O 1
ATOM 670 N N . ASN A 1 85 ? -30.484 -11.684 8.041 1.00 94.06 85 ASN A N 1
ATOM 671 C CA . ASN A 1 85 ? -30.397 -11.332 6.612 1.00 94.06 85 ASN A CA 1
ATOM 672 C C . ASN A 1 85 ? -30.036 -9.860 6.320 1.00 94.06 85 ASN A C 1
ATOM 674 O O . ASN A 1 85 ? -30.293 -9.357 5.225 1.00 94.06 85 ASN A O 1
ATOM 678 N N . GLU A 1 86 ? -29.409 -9.161 7.264 1.00 94.00 86 GLU A N 1
ATOM 679 C CA . GLU A 1 86 ? -28.922 -7.788 7.070 1.00 94.00 86 GLU A CA 1
ATOM 680 C C . GLU A 1 86 ? -27.570 -7.761 6.330 1.00 94.00 86 GLU A C 1
ATOM 682 O O . GLU A 1 86 ? -27.248 -6.805 5.614 1.00 94.00 86 GLU A O 1
ATOM 687 N N . LEU A 1 87 ? -26.783 -8.836 6.471 1.00 94.25 87 LEU A N 1
ATOM 688 C CA . LEU A 1 87 ? -25.518 -9.065 5.772 1.00 94.25 87 LEU A CA 1
ATOM 689 C C . LEU A 1 87 ? -25.536 -10.403 5.031 1.00 94.25 87 LEU A C 1
ATOM 691 O O . LEU A 1 87 ? -25.984 -11.414 5.561 1.00 94.25 87 LEU A O 1
ATOM 695 N N . THR A 1 88 ? -24.943 -10.435 3.836 1.00 93.25 88 THR A N 1
ATOM 696 C CA . THR A 1 88 ? -24.752 -11.682 3.075 1.00 93.25 88 THR A CA 1
ATOM 697 C C . THR A 1 88 ? -23.707 -12.593 3.723 1.00 93.25 88 THR A C 1
ATOM 699 O O . THR A 1 88 ? -23.804 -13.815 3.661 1.00 93.25 88 THR A O 1
ATOM 702 N N . ARG A 1 89 ? -22.669 -11.998 4.319 1.00 94.94 89 ARG A N 1
ATOM 703 C CA . ARG A 1 89 ? -21.560 -12.693 4.976 1.00 94.94 89 ARG A CA 1
ATOM 704 C C . ARG A 1 89 ? -20.981 -11.802 6.070 1.00 94.94 89 ARG A C 1
ATOM 706 O O . ARG A 1 89 ? -20.864 -10.595 5.878 1.00 94.94 89 ARG A O 1
ATOM 713 N N . ALA A 1 90 ? -20.569 -12.411 7.179 1.00 96.81 90 ALA A N 1
ATOM 714 C CA . ALA A 1 90 ? -19.832 -11.719 8.227 1.00 96.81 90 ALA A CA 1
ATOM 715 C C . ALA A 1 90 ? -18.401 -11.400 7.740 1.00 96.81 90 ALA A C 1
ATOM 717 O O . ALA A 1 90 ? -17.687 -12.327 7.330 1.00 96.81 90 ALA A O 1
ATOM 718 N N . PRO A 1 91 ? -17.965 -10.126 7.759 1.00 97.25 91 PRO A N 1
ATOM 719 C CA . PRO A 1 91 ? -16.583 -9.785 7.453 1.00 97.25 91 PRO A CA 1
ATOM 720 C C . PRO A 1 91 ? -15.646 -10.402 8.504 1.00 97.25 91 PRO A C 1
ATOM 722 O O . PRO A 1 91 ? -15.986 -10.416 9.690 1.00 97.25 91 PRO A O 1
ATOM 725 N N . PRO A 1 92 ? -14.476 -10.928 8.101 1.00 97.69 92 PRO A N 1
ATOM 726 C CA . PRO A 1 92 ? -13.504 -11.460 9.043 1.00 97.69 92 PRO A CA 1
ATOM 727 C C . PRO A 1 92 ? -12.979 -10.356 9.969 1.00 97.69 92 PRO A C 1
ATOM 729 O O . PRO A 1 92 ? -12.807 -9.206 9.552 1.00 97.69 92 PRO A O 1
ATOM 732 N N . VAL A 1 93 ? -12.715 -10.729 11.223 1.00 98.31 93 VAL A N 1
ATOM 733 C CA . VAL A 1 93 ? -12.232 -9.824 12.271 1.00 98.31 93 VAL A CA 1
ATOM 734 C C . VAL A 1 93 ? -10.852 -10.276 12.738 1.00 98.31 93 VAL A C 1
ATOM 736 O O . VAL A 1 93 ? -10.683 -11.397 13.221 1.00 98.31 93 VAL A O 1
ATOM 739 N N 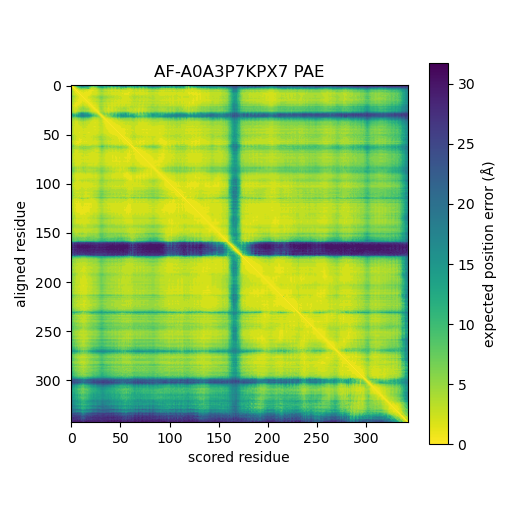. TYR A 1 94 ? -9.865 -9.392 12.629 1.00 98.00 94 TYR A N 1
ATOM 740 C CA . TYR A 1 94 ? -8.487 -9.663 13.032 1.00 98.00 94 TYR A CA 1
ATOM 741 C C . TYR A 1 94 ? -8.076 -8.780 14.202 1.00 98.00 94 TYR A C 1
ATOM 743 O O . TYR A 1 94 ? -8.415 -7.602 14.258 1.00 98.00 94 TYR A O 1
ATOM 751 N N . ILE A 1 95 ? -7.318 -9.357 15.132 1.00 97.69 95 ILE A N 1
ATOM 752 C CA . ILE A 1 95 ? -6.547 -8.584 16.105 1.00 97.69 95 ILE A CA 1
ATOM 753 C C . ILE A 1 95 ? -5.159 -8.410 15.505 1.00 97.69 95 ILE A C 1
ATOM 755 O O . ILE A 1 95 ? -4.542 -9.398 15.108 1.00 97.69 95 ILE A O 1
ATOM 759 N N . MET A 1 96 ? -4.697 -7.169 15.420 1.00 97.00 96 MET A N 1
ATOM 760 C CA . MET A 1 96 ? -3.447 -6.815 14.758 1.00 97.00 96 MET A CA 1
ATOM 761 C C . MET A 1 96 ? -2.477 -6.143 15.723 1.00 97.00 96 MET A C 1
ATOM 763 O O . MET A 1 96 ? -2.895 -5.463 16.665 1.00 97.00 96 MET A O 1
ATOM 767 N N . ASP A 1 97 ? -1.184 -6.331 15.456 1.00 94.25 97 ASP A N 1
ATOM 768 C CA . ASP A 1 97 ? -0.135 -5.535 16.085 1.00 94.25 97 ASP A CA 1
ATOM 769 C C . ASP A 1 97 ? -0.353 -4.052 15.767 1.00 94.25 97 ASP A C 1
ATOM 771 O O . ASP A 1 97 ? -0.685 -3.689 14.636 1.00 94.25 97 ASP A O 1
ATOM 775 N N . ASN A 1 98 ? -0.216 -3.204 16.782 1.00 94.81 98 ASN A N 1
ATOM 776 C CA . ASN A 1 98 ? -0.487 -1.777 16.677 1.00 94.81 98 ASN A CA 1
ATOM 777 C C . ASN A 1 98 ? 0.724 -0.908 17.032 1.00 94.81 98 ASN A C 1
ATOM 779 O O . ASN A 1 98 ? 0.544 0.287 17.262 1.00 94.81 98 ASN A O 1
ATOM 783 N N . GLU A 1 99 ? 1.943 -1.455 17.063 1.00 94.31 99 GLU A N 1
ATOM 784 C CA . GLU A 1 99 ? 3.141 -0.687 17.428 1.00 94.31 99 GLU A CA 1
ATOM 785 C C . GLU A 1 99 ? 3.448 0.406 16.393 1.00 94.31 99 GLU A C 1
ATOM 787 O O . GLU A 1 99 ? 3.622 1.570 16.755 1.00 94.31 99 GLU A O 1
ATOM 792 N N . ALA A 1 100 ? 3.380 0.084 15.096 1.00 95.62 100 ALA A N 1
ATOM 793 C CA . ALA A 1 100 ? 3.497 1.081 14.025 1.00 95.62 100 ALA A CA 1
ATOM 794 C C . ALA A 1 100 ? 2.415 2.169 14.111 1.00 95.62 100 ALA A C 1
ATOM 796 O O . ALA A 1 100 ? 2.709 3.360 14.002 1.00 95.62 100 ALA A O 1
ATOM 797 N N . ALA A 1 101 ? 1.181 1.774 14.422 1.00 96.75 101 ALA A N 1
ATOM 798 C CA . ALA A 1 101 ? 0.073 2.704 14.591 1.00 96.75 101 ALA A CA 1
ATOM 799 C C . ALA A 1 101 ? 0.229 3.624 15.815 1.00 96.75 101 ALA A C 1
ATOM 801 O O . ALA A 1 101 ? -0.190 4.784 15.769 1.00 96.75 101 ALA A O 1
ATOM 802 N N . LYS A 1 102 ? 0.850 3.138 16.899 1.00 95.88 102 LYS A N 1
ATOM 803 C CA . LYS A 1 102 ? 1.189 3.943 18.086 1.00 95.88 102 LYS A CA 1
ATOM 804 C C . LYS A 1 102 ? 2.272 4.977 17.797 1.00 95.88 102 LYS A C 1
ATOM 806 O O . LYS A 1 102 ? 2.222 6.077 18.340 1.00 95.88 102 LYS A O 1
ATOM 811 N N . VAL A 1 103 ? 3.230 4.647 16.937 1.00 96.38 103 VAL A N 1
ATOM 812 C CA . VAL A 1 103 ? 4.206 5.632 16.462 1.00 96.38 103 VAL A CA 1
ATOM 813 C C . VAL A 1 103 ? 3.508 6.662 15.572 1.00 96.38 103 VAL A C 1
ATOM 815 O O . VAL A 1 103 ? 3.603 7.862 15.831 1.00 96.38 103 VAL A O 1
ATOM 818 N N . TYR A 1 104 ? 2.715 6.215 14.592 1.00 97.06 104 TYR A N 1
ATOM 819 C CA . TYR A 1 104 ? 2.010 7.115 13.675 1.00 97.06 104 TYR A CA 1
ATOM 820 C C . TYR A 1 104 ? 1.102 8.112 14.404 1.00 97.06 104 TYR A C 1
ATOM 822 O O . TYR A 1 104 ? 1.167 9.304 14.114 1.00 97.06 104 TYR A O 1
ATOM 830 N N . MET A 1 105 ? 0.299 7.677 15.385 1.00 96.06 105 MET A N 1
ATOM 831 C CA . MET A 1 105 ? -0.649 8.562 16.085 1.00 96.06 105 MET A CA 1
ATOM 832 C C . MET A 1 105 ? 0.008 9.736 16.830 1.00 96.06 105 MET A C 1
ATOM 834 O O . MET A 1 105 ? -0.681 10.702 17.157 1.00 96.06 105 MET A O 1
ATOM 838 N N . LEU A 1 106 ? 1.312 9.647 17.117 1.00 95.12 106 LEU A N 1
ATOM 839 C CA . LEU A 1 106 ? 2.101 10.702 17.759 1.00 95.12 106 LEU A CA 1
ATOM 840 C C . LEU A 1 106 ? 2.979 11.479 16.766 1.00 95.12 106 LEU A C 1
ATOM 842 O O . LEU A 1 106 ? 3.563 12.497 17.141 1.00 95.12 106 LEU A O 1
ATOM 846 N N . SER A 1 107 ? 3.063 11.032 15.511 1.00 94.75 107 SER A N 1
ATOM 847 C CA . SER A 1 107 ? 3.885 11.663 14.480 1.00 94.75 107 SER A CA 1
ATOM 848 C C . SER A 1 107 ? 3.341 13.029 14.059 1.00 94.75 107 SER A C 1
ATOM 850 O O . SER A 1 107 ? 2.129 13.279 14.018 1.00 94.75 107 SER A O 1
ATOM 852 N N . LYS A 1 108 ? 4.249 13.927 13.663 1.00 94.12 108 LYS A N 1
ATOM 853 C CA . LYS A 1 108 ? 3.861 15.215 13.066 1.00 94.12 108 LYS A CA 1
ATOM 854 C C . LYS A 1 108 ? 3.156 15.016 11.727 1.00 94.12 108 LYS A C 1
ATOM 856 O O . LYS A 1 108 ? 2.237 15.772 11.412 1.00 94.12 108 LYS A O 1
ATOM 861 N N . SER A 1 109 ? 3.555 13.991 10.972 1.00 92.38 109 SER A N 1
ATOM 862 C CA . SER A 1 109 ? 2.934 13.608 9.702 1.00 92.38 109 SER A CA 1
ATOM 863 C C . SER A 1 109 ? 1.445 13.322 9.886 1.00 92.38 109 SER A C 1
ATOM 865 O O . SER A 1 109 ? 0.630 13.947 9.213 1.00 92.38 109 SER A O 1
ATOM 867 N N . ALA A 1 110 ? 1.061 12.503 10.871 1.00 94.56 110 ALA A N 1
ATOM 868 C CA . ALA A 1 110 ? -0.346 12.208 11.147 1.00 94.56 110 ALA A CA 1
ATOM 869 C C . ALA A 1 110 ? -1.153 13.455 11.535 1.00 94.56 110 ALA A C 1
ATOM 871 O O . ALA A 1 110 ? -2.260 13.661 11.037 1.00 94.56 110 ALA A O 1
ATOM 872 N N . MET A 1 111 ? -0.587 14.324 12.380 1.00 93.75 111 MET A N 1
ATOM 873 C CA . MET A 1 111 ? -1.234 15.583 12.773 1.00 93.75 111 MET A CA 1
ATOM 874 C C . MET A 1 111 ? -1.398 16.560 11.600 1.00 93.75 111 MET A C 1
ATOM 876 O O . MET A 1 111 ? -2.366 17.323 11.564 1.00 93.75 111 MET A O 1
ATOM 880 N N . SER A 1 112 ? -0.458 16.551 10.651 1.00 93.12 112 SER A N 1
ATOM 881 C CA . SER A 1 112 ? -0.516 17.374 9.443 1.00 93.12 112 SER A CA 1
ATOM 882 C C . SER A 1 112 ? -1.491 16.807 8.411 1.00 93.12 112 SER A C 1
ATOM 884 O O . SER A 1 112 ? -2.175 17.584 7.750 1.00 93.12 112 SER A O 1
ATOM 886 N N . GLU A 1 113 ? -1.546 15.482 8.252 1.00 92.81 113 GLU A N 1
ATOM 887 C CA . GLU A 1 113 ? -2.461 14.809 7.323 1.00 92.81 113 GLU A CA 1
ATOM 888 C C . GLU A 1 113 ? -3.917 14.942 7.777 1.00 92.81 113 GLU A C 1
ATOM 890 O O . GLU A 1 113 ? -4.798 15.219 6.966 1.00 92.81 113 GLU A O 1
ATOM 895 N N . HIS A 1 114 ? -4.162 14.787 9.080 1.00 94.44 114 HIS A N 1
ATOM 896 C CA . HIS A 1 114 ? -5.500 14.686 9.662 1.00 94.44 114 HIS A CA 1
ATOM 897 C C . HIS A 1 114 ? -5.668 15.666 10.824 1.00 94.44 114 HIS A C 1
ATOM 899 O O . HIS A 1 114 ? -5.824 15.293 11.991 1.00 94.44 114 HIS A O 1
ATOM 905 N N . SER A 1 115 ? -5.617 16.958 10.501 1.00 93.62 115 SER A N 1
ATOM 906 C CA . SER A 1 115 ? -5.706 18.017 11.506 1.00 93.62 115 SER A CA 1
ATOM 907 C C . SER A 1 115 ? -7.017 17.948 12.299 1.00 93.62 115 SER A C 1
ATOM 909 O O . SER A 1 115 ? -8.111 17.898 11.737 1.00 93.62 115 SER A O 1
ATOM 911 N N . GLY A 1 116 ? -6.905 17.960 13.629 1.00 93.19 116 GLY A N 1
ATOM 912 C CA . GLY A 1 116 ? -8.047 17.913 14.545 1.00 93.19 116 GLY A CA 1
ATOM 913 C C . GLY A 1 116 ? -8.554 16.506 14.878 1.00 93.19 116 GLY A C 1
ATOM 914 O O . GLY A 1 116 ? -9.472 16.383 15.692 1.00 93.19 116 GLY A O 1
ATOM 915 N N . TYR A 1 117 ? -7.970 15.447 14.310 1.00 96.19 117 TYR A N 1
ATOM 916 C CA . TYR A 1 117 ? -8.316 14.079 14.698 1.00 96.19 117 TYR A CA 1
ATOM 917 C C . TYR A 1 117 ? -7.643 13.703 16.026 1.00 96.19 117 TYR A C 1
ATOM 919 O O . TYR A 1 117 ? -6.471 14.022 16.240 1.00 96.19 117 TYR A O 1
ATOM 927 N N . PRO A 1 118 ? -8.361 13.033 16.949 1.00 95.69 118 PRO A N 1
ATOM 928 C CA . PRO A 1 118 ? -7.770 12.578 18.198 1.00 95.69 118 PRO A CA 1
ATOM 929 C C . PRO A 1 118 ? -6.758 11.449 17.939 1.00 95.69 118 PRO A C 1
ATOM 931 O O . PRO A 1 118 ? -6.954 10.667 17.004 1.00 95.69 118 PRO A O 1
ATOM 934 N N . PRO A 1 119 ? -5.730 11.285 18.792 1.00 95.56 119 PRO A N 1
ATOM 935 C CA . PRO A 1 119 ? -4.686 10.283 18.582 1.00 95.56 119 PRO A CA 1
ATOM 936 C C . PRO A 1 119 ? -5.222 8.861 18.366 1.00 95.56 119 PRO A C 1
ATOM 938 O O . PRO A 1 119 ? -4.767 8.157 17.474 1.00 95.56 119 PRO A O 1
ATOM 941 N N . THR A 1 120 ? -6.233 8.431 19.119 1.00 94.50 120 THR A N 1
ATOM 942 C CA . THR A 1 120 ? -6.822 7.088 18.973 1.00 94.50 120 THR A CA 1
ATOM 943 C C . THR A 1 120 ? -7.516 6.871 17.623 1.00 94.50 120 THR A C 1
ATOM 945 O O . THR A 1 120 ? -7.571 5.744 17.138 1.00 94.50 120 THR A O 1
ATOM 948 N N . LEU A 1 121 ? -8.004 7.935 16.972 1.00 97.06 121 LEU A N 1
ATOM 949 C CA . LEU A 1 121 ? -8.502 7.857 15.596 1.00 97.06 121 LEU A CA 1
ATOM 950 C C . LEU A 1 121 ? -7.348 7.771 14.588 1.00 97.06 121 LEU A C 1
ATOM 952 O O . LEU A 1 121 ? -7.431 6.986 13.649 1.00 97.06 121 LEU A O 1
ATOM 956 N N . LEU A 1 122 ? -6.256 8.514 14.802 1.00 97.44 122 LEU A N 1
ATOM 957 C CA . LEU A 1 122 ? -5.039 8.405 13.980 1.00 97.44 122 LEU A CA 1
ATOM 958 C C . LEU A 1 122 ? -4.434 6.997 14.055 1.00 97.44 122 LEU A C 1
ATOM 960 O O . LEU A 1 122 ? -4.041 6.433 13.037 1.00 97.44 122 LEU A O 1
ATOM 964 N N . GLN A 1 123 ? -4.438 6.395 15.244 1.00 97.19 123 GLN A N 1
ATOM 965 C CA . GLN A 1 123 ? -4.024 5.009 15.445 1.00 97.19 123 GLN A CA 1
ATOM 966 C C . GLN A 1 123 ? -4.893 4.044 14.627 1.00 97.19 123 GLN A C 1
ATOM 968 O O . GLN A 1 123 ? -4.370 3.153 13.963 1.00 97.19 123 GLN A O 1
ATOM 973 N N . ALA A 1 124 ? -6.216 4.239 14.626 1.00 97.19 124 ALA A N 1
ATOM 974 C CA . ALA A 1 124 ? -7.127 3.418 13.832 1.00 97.19 124 ALA A CA 1
ATOM 975 C C . ALA A 1 124 ? -6.883 3.572 12.318 1.00 97.19 124 ALA A C 1
ATOM 977 O O . ALA A 1 124 ? -6.972 2.583 11.592 1.00 97.19 124 ALA A O 1
ATOM 978 N N . ILE A 1 125 ? -6.542 4.780 11.845 1.00 97.94 125 ILE A N 1
ATOM 979 C CA . ILE A 1 125 ? -6.174 5.036 10.438 1.00 97.94 125 ILE A CA 1
ATOM 980 C C . ILE A 1 125 ? -4.944 4.221 10.055 1.00 97.94 125 ILE A C 1
ATOM 982 O O . ILE A 1 125 ? -4.986 3.492 9.065 1.00 97.94 125 ILE A O 1
ATOM 986 N N . SER A 1 126 ? -3.882 4.303 10.856 1.00 97.81 126 SER A N 1
ATOM 987 C CA . SER A 1 126 ? -2.654 3.550 10.602 1.00 97.81 126 SER A CA 1
ATOM 988 C C . SER A 1 126 ? -2.899 2.043 10.631 1.00 97.81 126 SER A C 1
ATOM 990 O O . SER A 1 126 ? -2.502 1.340 9.709 1.00 97.81 126 SER A O 1
ATOM 992 N N . LEU A 1 127 ? -3.659 1.535 11.608 1.00 97.88 127 LEU A N 1
ATOM 993 C CA . LEU A 1 127 ? -3.999 0.110 11.671 1.00 97.88 127 LEU A CA 1
ATOM 994 C C . LEU A 1 127 ? -4.746 -0.366 10.416 1.00 97.88 127 LEU A C 1
ATOM 996 O O . LEU A 1 127 ? -4.458 -1.437 9.883 1.00 97.88 127 LEU A O 1
ATOM 1000 N N . ALA A 1 128 ? -5.694 0.438 9.930 1.00 97.88 128 ALA A N 1
ATOM 1001 C CA . ALA A 1 128 ? -6.430 0.129 8.714 1.00 97.88 128 ALA A CA 1
ATOM 1002 C C . ALA A 1 128 ? -5.515 0.129 7.478 1.00 97.88 128 ALA A C 1
ATOM 1004 O O . ALA A 1 128 ? -5.637 -0.757 6.636 1.00 97.88 128 ALA A O 1
ATOM 1005 N N . ARG A 1 129 ? -4.557 1.062 7.394 1.00 97.44 129 ARG A N 1
ATOM 1006 C CA . ARG A 1 129 ? -3.542 1.095 6.328 1.00 97.44 129 ARG A CA 1
ATOM 1007 C C . ARG A 1 129 ? -2.586 -0.099 6.391 1.00 97.44 129 ARG A C 1
ATOM 1009 O O . ARG A 1 129 ? -2.327 -0.692 5.351 1.00 97.44 129 ARG A O 1
ATOM 1016 N N . ILE A 1 130 ? -2.159 -0.531 7.582 1.00 97.44 130 ILE A N 1
ATOM 1017 C CA . ILE A 1 130 ? -1.350 -1.755 7.768 1.00 97.44 130 ILE A CA 1
ATOM 1018 C C . ILE A 1 130 ? -2.113 -2.988 7.279 1.00 97.44 130 ILE A C 1
ATOM 1020 O O . ILE A 1 130 ? -1.518 -3.881 6.684 1.00 97.44 130 ILE A O 1
ATOM 1024 N N . MET A 1 131 ? -3.429 -3.048 7.505 1.00 97.00 131 MET A N 1
ATOM 1025 C CA . MET A 1 131 ? -4.255 -4.155 7.012 1.00 97.00 131 MET A CA 1
ATOM 1026 C C . MET A 1 131 ? -4.336 -4.201 5.479 1.00 97.00 131 MET A C 1
ATOM 1028 O O . MET A 1 131 ? -4.474 -5.286 4.916 1.00 97.00 131 MET A O 1
ATOM 1032 N N . LEU A 1 132 ? -4.257 -3.047 4.808 1.00 95.88 132 LEU A N 1
ATOM 1033 C CA . LEU A 1 132 ? -4.231 -2.962 3.345 1.00 95.88 132 LEU A CA 1
ATOM 1034 C C . LEU A 1 132 ? -2.850 -3.315 2.788 1.00 95.88 132 LEU A C 1
ATOM 1036 O O . LEU A 1 132 ? -2.735 -4.203 1.947 1.00 95.88 132 LEU A O 1
ATOM 1040 N N . ASP A 1 133 ? -1.818 -2.614 3.256 1.00 95.44 133 ASP A N 1
ATOM 1041 C CA . ASP A 1 133 ? -0.434 -2.831 2.853 1.00 95.44 133 ASP A CA 1
ATOM 1042 C C . ASP A 1 133 ? 0.530 -2.381 3.970 1.00 95.44 133 ASP A C 1
ATOM 1044 O O . ASP A 1 133 ? 0.780 -1.180 4.145 1.00 95.44 133 ASP A O 1
ATOM 1048 N N . PRO A 1 134 ? 1.131 -3.328 4.715 1.00 95.56 134 PRO A N 1
ATOM 1049 C CA . PRO A 1 134 ? 2.128 -3.003 5.725 1.00 95.56 134 PRO A CA 1
ATOM 1050 C C . PRO A 1 134 ? 3.328 -2.245 5.147 1.00 95.56 134 PRO A C 1
ATOM 1052 O O . PRO A 1 134 ? 3.868 -1.361 5.807 1.00 95.56 134 PRO A O 1
ATOM 1055 N N . LEU A 1 135 ? 3.759 -2.563 3.920 1.00 96.00 135 LEU A N 1
ATOM 1056 C CA . LEU A 1 135 ? 4.964 -1.986 3.326 1.00 96.00 135 LEU A CA 1
ATOM 1057 C C . LEU A 1 135 ? 4.828 -0.472 3.153 1.00 96.00 135 LEU A C 1
ATOM 1059 O O . LEU A 1 135 ? 5.790 0.254 3.408 1.00 96.00 135 LEU A O 1
ATOM 1063 N N . TRP A 1 136 ? 3.646 0.008 2.759 1.00 94.06 136 TRP A N 1
ATOM 1064 C CA . TRP A 1 136 ? 3.386 1.445 2.652 1.00 94.06 136 TRP A CA 1
ATOM 1065 C C . TRP A 1 136 ? 3.432 2.126 4.004 1.00 94.06 136 TRP A C 1
ATOM 1067 O O . TRP A 1 136 ? 4.071 3.169 4.115 1.00 94.06 136 TRP A O 1
ATOM 1077 N N . GLU A 1 137 ? 2.815 1.538 5.028 1.00 95.38 137 GLU A N 1
ATOM 1078 C CA . GLU A 1 137 ? 2.769 2.167 6.345 1.00 95.38 137 GLU A CA 1
ATOM 1079 C C . GLU A 1 137 ? 4.161 2.220 6.996 1.00 95.38 137 GLU A C 1
ATOM 1081 O O . GLU A 1 137 ? 4.581 3.271 7.480 1.00 95.38 137 GLU A O 1
ATOM 1086 N N . TYR A 1 138 ? 4.940 1.134 6.938 1.00 96.00 138 TYR A N 1
ATOM 1087 C CA . TYR A 1 138 ? 6.315 1.148 7.452 1.00 96.00 138 TYR A CA 1
ATOM 1088 C C . TYR A 1 138 ? 7.217 2.103 6.654 1.00 96.00 138 TYR A C 1
ATOM 1090 O O . TYR A 1 138 ? 8.031 2.814 7.245 1.00 96.00 138 TYR A O 1
ATOM 1098 N N . ALA A 1 139 ? 7.057 2.181 5.327 1.00 96.69 139 ALA A N 1
ATOM 1099 C CA . ALA A 1 139 ? 7.766 3.171 4.516 1.00 96.69 139 ALA A CA 1
ATOM 1100 C C . ALA A 1 139 ? 7.309 4.608 4.824 1.00 96.69 139 ALA A C 1
ATOM 1102 O O . ALA A 1 139 ? 8.117 5.531 4.752 1.00 96.69 139 ALA A O 1
ATOM 1103 N N . HIS A 1 140 ? 6.043 4.816 5.192 1.00 95.94 140 HIS A N 1
ATOM 1104 C CA . HIS A 1 140 ? 5.511 6.118 5.586 1.00 95.94 140 HIS A CA 1
ATOM 1105 C C . HIS A 1 140 ? 6.168 6.638 6.873 1.00 95.94 140 HIS A C 1
ATOM 1107 O O . HIS A 1 140 ? 6.526 7.816 6.947 1.00 95.94 140 HIS A O 1
ATOM 1113 N N . LEU A 1 141 ? 6.428 5.749 7.838 1.00 95.62 141 LEU A N 1
ATOM 1114 C CA . LEU A 1 141 ? 7.194 6.062 9.051 1.00 95.62 141 LEU A CA 1
ATOM 1115 C C . LEU A 1 141 ? 8.673 6.383 8.765 1.00 95.62 141 LEU A C 1
ATOM 1117 O O . LEU A 1 141 ? 9.335 7.024 9.581 1.00 95.62 141 LEU A O 1
ATOM 1121 N N . TRP A 1 142 ? 9.205 6.006 7.596 1.00 94.94 142 TRP A N 1
ATOM 1122 C CA . TRP A 1 142 ? 10.514 6.473 7.135 1.00 94.94 142 TRP A CA 1
ATOM 1123 C C . TRP A 1 142 ? 10.412 7.889 6.557 1.00 94.94 142 TRP A C 1
ATOM 1125 O O . TRP A 1 142 ? 10.406 8.119 5.341 1.00 94.94 142 TRP A O 1
ATOM 1135 N N . ASN A 1 143 ? 10.300 8.853 7.463 1.00 92.75 143 ASN A N 1
ATOM 1136 C CA . ASN A 1 143 ? 10.130 10.267 7.161 1.00 92.75 143 ASN A CA 1
ATOM 1137 C C . ASN A 1 143 ? 11.260 11.117 7.775 1.00 92.75 143 ASN A C 1
ATOM 1139 O O . ASN A 1 143 ? 12.227 10.597 8.324 1.00 92.75 143 ASN A O 1
ATOM 1143 N N . ALA A 1 144 ? 11.159 12.441 7.638 1.00 89.00 144 ALA A N 1
ATOM 1144 C CA . ALA A 1 144 ? 12.190 13.373 8.095 1.00 89.00 144 ALA A CA 1
ATOM 1145 C C . ALA A 1 144 ? 12.330 13.467 9.627 1.00 89.00 144 ALA A C 1
ATOM 1147 O O . ALA A 1 144 ? 13.370 13.919 10.096 1.00 89.00 144 ALA A O 1
ATOM 1148 N N . ASP A 1 145 ? 11.304 13.069 10.385 1.00 90.50 145 ASP A N 1
ATOM 1149 C CA . ASP A 1 145 ? 11.341 12.982 11.850 1.00 90.50 145 ASP A CA 1
ATOM 1150 C C . ASP A 1 145 ? 11.865 11.612 12.335 1.00 90.50 145 ASP A C 1
ATOM 1152 O O . ASP A 1 145 ? 12.004 11.394 13.534 1.00 90.50 145 ASP A O 1
ATOM 1156 N N . GLU A 1 146 ? 12.202 10.714 11.400 1.00 88.94 146 GLU A N 1
ATOM 1157 C CA . GLU A 1 146 ? 12.777 9.389 11.642 1.00 88.94 146 GLU A CA 1
ATOM 1158 C C . GLU A 1 146 ? 11.915 8.460 12.524 1.00 88.94 146 GLU A C 1
ATOM 1160 O O . GLU A 1 146 ? 12.433 7.591 13.230 1.00 88.94 146 GLU A O 1
ATOM 1165 N N . ASP A 1 147 ? 10.586 8.601 12.435 1.00 92.56 147 ASP A N 1
ATOM 1166 C CA . ASP A 1 147 ? 9.602 7.856 13.239 1.00 92.56 147 ASP A CA 1
ATOM 1167 C C . ASP A 1 147 ? 9.804 6.328 13.199 1.00 92.56 147 ASP A C 1
ATOM 1169 O O . ASP A 1 147 ? 9.563 5.629 14.182 1.00 92.56 147 ASP A O 1
ATOM 1173 N N . VAL A 1 148 ? 10.297 5.782 12.083 1.00 92.12 148 VAL A N 1
ATOM 1174 C CA . VAL A 1 148 ? 10.618 4.352 11.934 1.00 92.12 148 VAL A CA 1
ATOM 1175 C C . VAL A 1 148 ? 11.566 3.823 13.021 1.00 92.12 148 VAL A C 1
ATOM 1177 O O . VAL A 1 148 ? 11.455 2.659 13.405 1.00 92.12 148 VAL A O 1
ATOM 1180 N N . PHE A 1 149 ? 12.467 4.649 13.566 1.00 89.44 149 PHE A N 1
ATOM 1181 C CA . PHE A 1 149 ? 13.385 4.231 14.634 1.00 89.44 149 PHE A CA 1
ATOM 1182 C C . PHE A 1 149 ? 12.737 4.210 16.021 1.00 89.44 149 PHE A C 1
ATOM 1184 O O . PHE A 1 149 ? 13.328 3.672 16.958 1.00 89.44 149 PHE A O 1
ATOM 1191 N N . CYS A 1 150 ? 11.518 4.737 16.168 1.00 90.06 150 CYS A N 1
ATOM 1192 C CA . CYS A 1 150 ? 10.725 4.585 17.386 1.00 90.06 150 CYS A CA 1
ATOM 1193 C C . CYS A 1 150 ? 10.122 3.177 17.526 1.00 90.06 150 CYS A C 1
ATOM 1195 O O . CYS A 1 150 ? 9.583 2.846 18.581 1.00 90.06 150 CYS A O 1
ATOM 1197 N N . LEU A 1 151 ? 10.221 2.342 16.488 1.00 90.56 151 LEU A N 1
ATOM 1198 C CA . LEU A 1 151 ? 9.767 0.957 16.513 1.00 90.56 151 LEU A CA 1
ATOM 1199 C C . LEU A 1 151 ? 10.805 0.040 17.163 1.00 90.56 151 LEU A C 1
ATOM 1201 O O . LEU A 1 151 ? 12.001 0.102 16.870 1.00 90.56 151 LEU A O 1
ATOM 1205 N N . GLY A 1 152 ? 10.330 -0.861 18.022 1.00 87.62 152 GLY A N 1
ATOM 1206 C CA . GLY A 1 152 ? 11.141 -1.929 18.600 1.00 87.62 152 GLY A CA 1
ATOM 1207 C C . GLY A 1 152 ? 11.093 -3.191 17.742 1.00 87.62 152 GLY A C 1
ATOM 1208 O O . GLY A 1 152 ? 10.256 -4.055 17.981 1.00 87.62 152 GLY A O 1
ATOM 1209 N N . PHE A 1 153 ? 12.004 -3.333 16.776 1.00 87.31 153 PHE A N 1
ATOM 1210 C CA . PHE A 1 153 ? 12.075 -4.526 15.920 1.00 87.31 153 PHE A CA 1
ATOM 1211 C C . PHE A 1 153 ? 12.712 -5.729 16.628 1.00 87.31 153 PHE A C 1
ATOM 1213 O O . PHE A 1 153 ? 12.410 -6.877 16.307 1.00 87.31 153 PHE A O 1
ATOM 1220 N N . HIS A 1 154 ? 13.609 -5.483 17.590 1.00 87.31 154 HIS A N 1
ATOM 1221 C CA . HIS A 1 154 ? 14.300 -6.538 18.331 1.00 87.31 154 HIS A CA 1
ATOM 1222 C C . HIS A 1 154 ? 14.587 -6.122 19.788 1.00 87.31 154 HIS A C 1
ATOM 1224 O O . HIS A 1 154 ? 15.008 -4.986 20.014 1.00 87.31 154 HIS A O 1
ATOM 1230 N N . PRO A 1 155 ? 14.473 -7.022 20.791 1.00 86.69 155 PRO A N 1
ATOM 1231 C CA . PRO A 1 155 ? 14.755 -6.695 22.197 1.00 86.69 155 PRO A CA 1
ATOM 1232 C C . PRO A 1 155 ? 16.168 -6.153 22.456 1.00 86.69 155 PRO A C 1
ATOM 1234 O O . PRO A 1 155 ? 16.381 -5.379 23.383 1.00 86.69 155 PRO A O 1
ATOM 1237 N N . LEU A 1 156 ? 17.137 -6.553 21.626 1.00 83.56 156 LEU A N 1
ATOM 1238 C CA . LEU A 1 156 ? 18.532 -6.097 21.690 1.00 83.56 156 LEU A CA 1
ATOM 1239 C C . LEU A 1 156 ? 18.853 -4.972 20.692 1.00 83.56 156 LEU A C 1
ATOM 1241 O O . LEU A 1 156 ? 20.023 -4.667 20.493 1.00 83.56 156 LEU A O 1
ATOM 1245 N N . GLN A 1 157 ? 17.854 -4.354 20.052 1.00 82.75 157 GLN A N 1
ATOM 1246 C CA . GLN A 1 157 ? 18.065 -3.260 19.092 1.00 82.75 157 GLN A CA 1
ATOM 1247 C C . GLN A 1 157 ? 18.897 -2.122 19.700 1.00 82.75 157 GLN A C 1
ATOM 1249 O O . GLN A 1 157 ? 19.834 -1.633 19.078 1.00 82.75 157 GLN A O 1
ATOM 1254 N N . ASN A 1 158 ? 18.629 -1.773 20.961 1.00 76.88 158 ASN A N 1
ATOM 1255 C CA . ASN A 1 158 ? 19.372 -0.732 21.677 1.00 76.88 158 ASN A CA 1
ATOM 1256 C C . ASN A 1 158 ? 20.802 -1.157 22.061 1.00 76.88 158 ASN A C 1
ATOM 1258 O O . ASN A 1 158 ? 21.637 -0.302 22.359 1.00 76.88 158 ASN A O 1
ATOM 1262 N N . GLU A 1 159 ? 21.117 -2.455 22.032 1.00 75.81 159 GLU A N 1
ATOM 1263 C CA . GLU A 1 159 ? 22.463 -2.970 22.314 1.00 75.81 159 GLU A CA 1
ATOM 1264 C C . GLU A 1 159 ? 23.391 -2.920 21.092 1.00 75.81 159 GLU A C 1
ATOM 1266 O O . GLU A 1 159 ? 24.606 -3.036 21.262 1.00 75.81 159 GLU A O 1
ATOM 1271 N N . LEU A 1 160 ? 22.875 -2.614 19.890 1.00 67.06 160 LEU A N 1
ATOM 1272 C CA . LEU A 1 160 ? 23.707 -2.240 18.731 1.00 67.06 160 LEU A CA 1
ATOM 1273 C C . LEU A 1 160 ? 24.665 -1.073 19.067 1.00 67.06 160 LEU A C 1
ATOM 1275 O O . LEU A 1 160 ? 25.700 -0.901 18.435 1.00 67.06 160 LEU A O 1
ATOM 1279 N N . THR A 1 161 ? 24.364 -0.320 20.130 1.00 53.78 161 THR A N 1
ATOM 1280 C CA . THR A 1 161 ? 25.156 0.775 20.715 1.00 53.78 161 THR A CA 1
ATOM 1281 C C . THR A 1 161 ? 26.444 0.339 21.424 1.00 53.78 161 THR A C 1
ATOM 1283 O O . THR A 1 161 ? 27.282 1.195 21.699 1.00 53.78 161 THR A O 1
ATOM 1286 N N . LYS A 1 162 ? 26.644 -0.951 21.743 1.00 48.44 162 LYS A N 1
ATOM 1287 C CA . LYS A 1 162 ? 27.745 -1.384 22.637 1.00 48.44 162 LYS A CA 1
ATOM 1288 C C . LYS A 1 162 ? 28.795 -2.320 22.037 1.00 48.44 162 LYS A C 1
ATOM 1290 O O . LYS A 1 162 ? 29.710 -2.722 22.750 1.00 48.44 162 LYS A O 1
ATOM 1295 N N . GLY A 1 163 ? 28.761 -2.566 20.731 1.00 46.31 163 GLY A N 1
ATOM 1296 C CA . GLY A 1 163 ? 29.918 -3.084 20.001 1.00 46.31 163 GLY A CA 1
ATOM 1297 C C . GLY A 1 163 ? 29.616 -4.285 19.118 1.00 46.31 163 GLY A C 1
ATOM 1298 O O . GLY A 1 163 ? 29.191 -5.328 19.599 1.00 46.31 163 GLY A O 1
ATOM 1299 N N . ALA A 1 164 ? 29.922 -4.145 17.829 1.00 42.66 164 ALA A N 1
ATOM 1300 C CA . ALA A 1 164 ? 30.138 -5.265 16.915 1.00 42.66 164 ALA A CA 1
ATOM 1301 C C . ALA A 1 164 ? 30.926 -4.833 15.662 1.00 42.66 164 ALA A C 1
ATOM 1303 O O . ALA A 1 164 ? 30.635 -5.257 14.549 1.00 42.66 164 ALA A O 1
ATOM 1304 N N . GLY A 1 165 ? 31.958 -4.000 15.822 1.00 42.06 165 GLY A N 1
ATOM 1305 C CA . GLY A 1 165 ? 32.967 -3.835 14.781 1.00 42.06 165 GLY A CA 1
ATOM 1306 C C . GLY A 1 165 ? 34.001 -4.956 14.881 1.00 42.06 165 GLY A C 1
ATOM 1307 O O . GLY A 1 165 ? 34.893 -4.887 15.719 1.00 42.06 165 GLY A O 1
ATOM 1308 N N . PHE A 1 166 ? 33.947 -5.957 13.997 1.00 47.50 166 PHE A N 1
ATOM 1309 C CA . PHE A 1 166 ? 35.076 -6.878 13.753 1.00 47.50 166 PHE A CA 1
ATOM 1310 C C . PHE A 1 166 ? 36.255 -6.193 13.025 1.00 47.50 166 PHE A C 1
ATOM 1312 O O . PHE A 1 166 ? 37.214 -6.853 12.629 1.00 47.50 166 PHE A O 1
ATOM 1319 N N . GLN A 1 167 ? 36.204 -4.869 12.842 1.00 49.16 167 GLN A N 1
ATOM 1320 C CA . GLN A 1 167 ? 37.263 -4.071 12.238 1.00 49.16 167 GLN A CA 1
ATOM 1321 C C . GLN A 1 167 ? 37.638 -2.900 13.161 1.00 49.16 167 GLN A C 1
ATOM 1323 O O . GLN A 1 167 ? 36.747 -2.142 13.546 1.00 49.16 167 GLN A O 1
ATOM 1328 N N . PRO A 1 168 ? 38.928 -2.689 13.493 1.00 40.75 168 PRO A N 1
ATOM 1329 C CA . PRO A 1 168 ? 39.351 -1.726 14.518 1.00 40.75 168 PRO A CA 1
ATOM 1330 C C . PRO A 1 168 ? 39.212 -0.241 14.135 1.00 40.75 168 PRO A C 1
ATOM 1332 O O . PRO A 1 168 ? 39.810 0.602 14.797 1.00 40.75 168 PRO A O 1
ATOM 1335 N N . HIS A 1 169 ? 38.490 0.110 13.065 1.00 41.50 169 HIS A N 1
ATOM 1336 C CA . HIS A 1 169 ? 38.525 1.470 12.515 1.00 41.50 169 HIS A CA 1
ATOM 1337 C C . HIS A 1 169 ? 37.174 2.064 12.091 1.00 41.50 169 HIS A C 1
ATOM 1339 O O . HIS A 1 169 ? 37.154 3.149 11.509 1.00 41.50 169 HIS A O 1
ATOM 1345 N N . MET A 1 170 ? 36.054 1.404 12.395 1.00 42.97 170 MET A N 1
ATOM 1346 C CA . MET A 1 170 ? 34.721 1.891 12.031 1.00 42.97 170 MET A CA 1
ATOM 1347 C C . MET A 1 170 ? 33.880 2.105 13.294 1.00 42.97 170 MET A C 1
ATOM 1349 O O . MET A 1 170 ? 33.295 1.175 13.837 1.00 42.97 170 MET A O 1
ATOM 1353 N N . ILE A 1 171 ? 33.879 3.341 13.794 1.00 41.34 171 ILE A N 1
ATOM 1354 C CA . ILE A 1 171 ? 32.914 3.814 14.791 1.00 41.34 171 ILE A CA 1
ATOM 1355 C C . ILE A 1 171 ? 31.795 4.483 13.987 1.00 41.34 171 ILE A C 1
ATOM 1357 O O . ILE A 1 171 ? 31.807 5.699 13.810 1.00 41.34 171 ILE A O 1
ATOM 1361 N N . LEU A 1 172 ? 30.888 3.687 13.416 1.00 46.19 172 LEU A N 1
ATOM 1362 C CA . LEU A 1 172 ? 29.589 4.200 12.974 1.00 46.19 172 LEU A CA 1
ATOM 1363 C C . LEU A 1 172 ? 28.666 4.165 14.194 1.00 46.19 172 LEU A C 1
ATOM 1365 O O . LEU A 1 172 ? 28.683 3.218 14.981 1.00 46.19 172 LEU A O 1
ATOM 1369 N N . SER A 1 173 ? 27.926 5.246 14.421 1.00 55.09 173 SER A N 1
ATOM 1370 C CA . SER A 1 173 ? 26.912 5.306 15.476 1.00 55.09 173 SER A CA 1
ATOM 1371 C C . SER A 1 173 ? 25.871 4.204 15.251 1.00 55.09 173 SER A C 1
ATOM 1373 O O . SER A 1 173 ? 25.436 4.015 14.123 1.00 55.09 173 SER A O 1
ATOM 1375 N N . SER A 1 174 ? 25.426 3.510 16.301 1.00 67.88 174 SER A N 1
ATOM 1376 C CA . SER A 1 174 ? 24.512 2.350 16.222 1.00 67.88 174 SER A CA 1
ATOM 1377 C C . SER A 1 174 ? 23.223 2.551 15.425 1.00 67.88 174 SER A C 1
ATOM 1379 O O . SER A 1 174 ? 22.659 1.591 14.902 1.00 67.88 174 SER A O 1
ATOM 1381 N N . GLN A 1 175 ? 22.760 3.794 15.316 1.00 72.00 175 GLN A N 1
ATOM 1382 C CA . GLN A 1 175 ? 21.604 4.156 14.505 1.00 72.00 175 GLN A CA 1
ATOM 1383 C C . GLN A 1 175 ? 21.879 4.035 12.998 1.00 72.00 175 GLN A C 1
ATOM 1385 O O . GLN A 1 175 ? 20.967 3.722 12.242 1.00 72.00 175 GLN A O 1
ATOM 1390 N N . GLU A 1 176 ? 23.119 4.228 12.549 1.00 81.50 176 GLU A N 1
ATOM 1391 C CA . GLU A 1 176 ? 23.505 4.097 11.142 1.00 81.50 176 GLU A CA 1
ATOM 1392 C C . GLU A 1 176 ? 23.496 2.633 10.696 1.00 81.50 176 GLU A C 1
ATOM 1394 O O . GLU A 1 176 ? 22.958 2.322 9.637 1.00 81.50 176 GLU A O 1
ATOM 1399 N N . ASP A 1 177 ? 24.005 1.721 11.526 1.00 83.31 177 ASP A N 1
ATOM 1400 C CA . ASP A 1 177 ? 23.949 0.284 11.244 1.00 83.31 177 ASP A CA 1
ATOM 1401 C C . ASP A 1 177 ? 22.500 -0.213 11.185 1.00 83.31 177 ASP A C 1
ATOM 1403 O O . ASP A 1 177 ? 22.116 -0.902 10.236 1.00 83.31 177 ASP A O 1
ATOM 1407 N N . LEU A 1 178 ? 21.667 0.188 12.154 1.00 85.12 178 LEU A N 1
ATOM 1408 C CA . LEU A 1 178 ? 20.237 -0.122 12.143 1.00 85.12 178 LEU A CA 1
ATOM 1409 C C . LEU A 1 178 ? 19.551 0.466 10.902 1.00 85.12 178 LEU A C 1
ATOM 1411 O O . LEU A 1 178 ? 18.815 -0.239 10.216 1.00 85.12 178 LEU A O 1
ATOM 1415 N N . SER A 1 179 ? 19.827 1.732 10.587 1.00 90.12 179 SER A N 1
ATOM 1416 C CA . SER A 1 179 ? 19.316 2.413 9.396 1.00 90.12 179 SER A CA 1
ATOM 1417 C C . SER A 1 179 ? 19.699 1.671 8.119 1.00 90.12 179 SER A C 1
ATOM 1419 O O . SER A 1 179 ? 18.836 1.391 7.294 1.00 90.12 179 SER A O 1
ATOM 1421 N N . ASN A 1 180 ? 20.956 1.254 7.976 1.00 90.31 180 ASN A N 1
ATOM 1422 C CA . ASN A 1 180 ? 21.433 0.519 6.808 1.00 90.31 180 ASN A CA 1
ATOM 1423 C C . ASN A 1 180 ? 20.730 -0.834 6.649 1.00 90.31 180 ASN A C 1
ATOM 1425 O O . ASN A 1 180 ? 20.349 -1.197 5.535 1.00 90.31 180 ASN A O 1
ATOM 1429 N N . VAL A 1 181 ? 20.538 -1.575 7.745 1.00 90.50 181 VAL A N 1
ATOM 1430 C CA . VAL A 1 181 ? 19.829 -2.863 7.722 1.00 90.50 181 VAL A CA 1
ATOM 1431 C C . VAL A 1 181 ? 18.360 -2.663 7.353 1.00 90.50 181 VAL A C 1
ATOM 1433 O O . VAL A 1 181 ? 17.874 -3.307 6.426 1.00 90.50 181 VAL A O 1
ATOM 1436 N N . LEU A 1 182 ? 17.664 -1.735 8.013 1.00 92.56 182 LEU A N 1
ATOM 1437 C CA . LEU A 1 182 ? 16.250 -1.463 7.743 1.00 92.56 182 LEU A CA 1
ATOM 1438 C C . LEU A 1 182 ? 16.031 -0.921 6.325 1.00 92.56 182 LEU A C 1
ATOM 1440 O O . LEU A 1 182 ? 15.144 -1.392 5.614 1.00 92.56 182 LEU A O 1
ATOM 1444 N N . ALA A 1 183 ? 16.867 0.019 5.878 1.00 95.19 183 ALA A N 1
ATOM 1445 C CA . ALA A 1 183 ? 16.817 0.553 4.523 1.00 95.19 183 ALA A CA 1
ATOM 1446 C C . ALA A 1 183 ? 17.055 -0.547 3.488 1.00 95.19 183 ALA A C 1
ATOM 1448 O O . ALA A 1 183 ? 16.364 -0.583 2.474 1.00 95.19 183 ALA A O 1
ATOM 1449 N N . ARG A 1 184 ? 17.997 -1.466 3.735 1.00 95.81 184 ARG A N 1
ATOM 1450 C CA . ARG A 1 1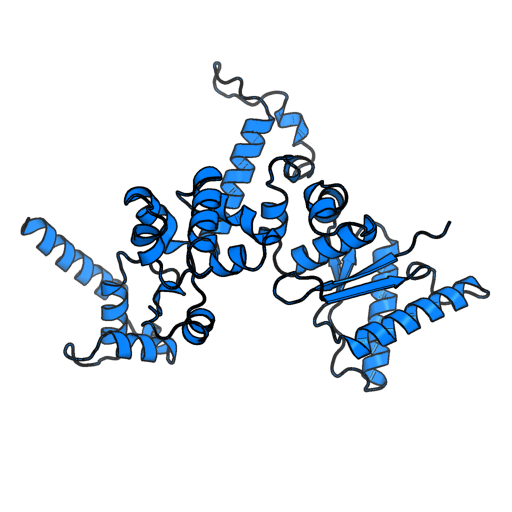84 ? 18.249 -2.604 2.846 1.00 95.81 184 ARG A CA 1
ATOM 1451 C C . ARG A 1 184 ? 17.029 -3.512 2.731 1.00 95.81 184 ARG A C 1
ATOM 1453 O O . ARG A 1 184 ? 16.687 -3.892 1.615 1.00 95.81 184 ARG A O 1
ATOM 1460 N N . GLU A 1 185 ? 16.366 -3.831 3.838 1.00 95.88 185 GLU A N 1
ATOM 1461 C CA . GLU A 1 185 ? 15.157 -4.661 3.808 1.00 95.88 185 GLU A CA 1
ATOM 1462 C C . GLU A 1 185 ? 13.993 -3.962 3.098 1.00 95.88 185 GLU A C 1
ATOM 1464 O O . GLU A 1 185 ? 13.319 -4.577 2.268 1.00 95.88 185 GLU A O 1
ATOM 1469 N N . LEU A 1 186 ? 13.810 -2.657 3.323 1.00 97.00 186 LEU A N 1
ATOM 1470 C CA . LEU A 1 186 ? 12.832 -1.866 2.573 1.00 97.00 186 LEU A CA 1
ATOM 1471 C C . LEU A 1 186 ? 13.171 -1.834 1.079 1.00 97.00 186 LEU A C 1
ATOM 1473 O O . LEU A 1 186 ? 12.295 -2.090 0.263 1.00 97.00 186 LEU A O 1
ATOM 1477 N N . ILE A 1 187 ? 14.430 -1.614 0.695 1.00 97.94 187 ILE A N 1
ATOM 1478 C CA . ILE A 1 187 ? 14.864 -1.682 -0.709 1.00 97.94 187 ILE A CA 1
ATOM 1479 C C . ILE A 1 187 ? 14.542 -3.060 -1.292 1.00 97.94 187 ILE A C 1
ATOM 1481 O O . ILE A 1 187 ? 13.917 -3.133 -2.348 1.00 97.94 187 ILE A O 1
ATOM 1485 N N . ASN A 1 188 ? 14.904 -4.153 -0.621 1.00 97.69 188 ASN A N 1
ATOM 1486 C CA . ASN A 1 188 ? 14.621 -5.499 -1.117 1.00 97.69 188 ASN A CA 1
ATOM 1487 C C . ASN A 1 188 ? 13.120 -5.687 -1.365 1.00 97.69 188 ASN A C 1
ATOM 1489 O O . ASN A 1 188 ? 12.722 -6.049 -2.473 1.00 97.69 188 ASN A O 1
ATOM 1493 N N . ARG A 1 189 ? 12.278 -5.374 -0.371 1.00 97.56 189 ARG A N 1
ATOM 1494 C CA . ARG A 1 189 ? 10.840 -5.643 -0.455 1.00 97.56 189 ARG A CA 1
ATOM 1495 C C . ARG A 1 189 ? 10.108 -4.712 -1.417 1.00 97.56 189 ARG A C 1
ATOM 1497 O O . ARG A 1 189 ? 9.263 -5.169 -2.185 1.00 97.56 189 ARG A O 1
ATOM 1504 N N . VAL A 1 190 ? 10.466 -3.429 -1.438 1.00 97.75 190 VAL A N 1
ATOM 1505 C CA . VAL A 1 190 ? 9.913 -2.438 -2.374 1.00 97.75 190 VAL A CA 1
ATOM 1506 C C . VAL A 1 190 ? 10.243 -2.807 -3.811 1.00 97.75 190 VAL A C 1
ATOM 1508 O O . VAL A 1 190 ? 9.365 -2.765 -4.668 1.00 97.75 190 VAL A O 1
ATOM 1511 N N . ASN A 1 191 ? 11.482 -3.210 -4.090 1.00 97.19 191 ASN A N 1
ATOM 1512 C CA . ASN A 1 191 ? 11.858 -3.605 -5.441 1.00 97.19 191 ASN A CA 1
ATOM 1513 C C . ASN A 1 191 ? 11.331 -5.002 -5.787 1.00 97.19 191 ASN A C 1
ATOM 1515 O O . ASN A 1 191 ? 11.062 -5.252 -6.951 1.00 97.19 191 ASN A O 1
ATOM 1519 N N . GLU A 1 192 ? 11.080 -5.903 -4.839 1.00 95.81 192 GLU A N 1
ATOM 1520 C CA . GLU A 1 192 ? 10.391 -7.174 -5.111 1.00 95.81 192 GLU A CA 1
ATOM 1521 C C . GLU A 1 192 ? 8.929 -6.955 -5.532 1.00 95.81 192 GLU A C 1
ATOM 1523 O O . GLU A 1 192 ? 8.491 -7.500 -6.544 1.00 95.81 192 GLU A O 1
ATOM 1528 N N . VAL A 1 193 ? 8.193 -6.088 -4.829 1.00 94.69 193 VAL A N 1
ATOM 1529 C CA . VAL A 1 193 ? 6.776 -5.805 -5.123 1.00 94.69 193 VAL A CA 1
ATOM 1530 C C . VAL A 1 193 ? 6.628 -4.853 -6.311 1.00 94.69 193 VAL A C 1
ATOM 1532 O O . VAL A 1 193 ? 5.844 -5.111 -7.224 1.00 94.69 193 VAL A O 1
ATOM 1535 N N . GLY A 1 194 ? 7.449 -3.809 -6.388 1.00 95.56 194 GLY A N 1
ATOM 1536 C CA . GLY A 1 194 ? 7.347 -2.722 -7.363 1.00 95.56 194 GLY A CA 1
ATOM 1537 C C . GLY A 1 194 ? 6.384 -1.627 -6.903 1.00 95.56 194 GLY A C 1
ATOM 1538 O O . GLY A 1 194 ? 5.537 -1.854 -6.044 1.00 95.56 194 GLY A O 1
ATOM 1539 N N . VAL A 1 195 ? 6.523 -0.432 -7.473 1.00 96.56 195 VAL A N 1
ATOM 1540 C CA . VAL A 1 195 ? 5.824 0.776 -7.012 1.00 96.56 195 VAL A CA 1
ATOM 1541 C C . VAL A 1 195 ? 5.070 1.428 -8.155 1.00 96.56 195 VAL A C 1
ATOM 1543 O O . VAL A 1 195 ? 5.666 1.724 -9.189 1.00 96.56 195 VAL A O 1
ATOM 1546 N N . ASP A 1 196 ? 3.785 1.704 -7.942 1.00 95.50 196 ASP A N 1
ATOM 1547 C CA . ASP A 1 196 ? 3.008 2.563 -8.830 1.00 95.50 196 ASP A CA 1
ATOM 1548 C C . ASP A 1 196 ? 3.213 4.040 -8.464 1.00 95.50 196 ASP A C 1
ATOM 1550 O O . ASP A 1 196 ? 2.811 4.507 -7.396 1.00 95.50 196 ASP A O 1
ATOM 1554 N N . VAL A 1 197 ? 3.855 4.785 -9.366 1.00 95.56 197 VAL A N 1
ATOM 1555 C CA . VAL A 1 197 ? 4.166 6.209 -9.165 1.00 95.56 197 VAL A CA 1
ATOM 1556 C C . VAL A 1 197 ? 2.902 7.072 -9.186 1.00 95.56 197 VAL A C 1
ATOM 1558 O O . VAL A 1 197 ? 2.842 8.064 -8.460 1.00 95.56 197 VAL A O 1
ATOM 1561 N N . ASN A 1 198 ? 1.889 6.702 -9.974 1.00 95.31 198 ASN A N 1
ATOM 1562 C CA . ASN A 1 198 ? 0.626 7.437 -10.048 1.00 95.31 198 ASN A CA 1
ATOM 1563 C C . ASN A 1 198 ? -0.145 7.311 -8.736 1.00 95.31 198 ASN A C 1
ATOM 1565 O O . ASN A 1 198 ? -0.636 8.308 -8.212 1.00 95.31 198 ASN A O 1
ATOM 1569 N N . ARG A 1 199 ? -0.130 6.127 -8.119 1.00 93.75 199 ARG A N 1
ATOM 1570 C CA . ARG A 1 199 ? -0.692 5.935 -6.775 1.00 93.75 199 ARG A CA 1
ATOM 1571 C C . ARG A 1 199 ? 0.009 6.810 -5.731 1.00 93.75 199 ARG A C 1
ATOM 1573 O O . ARG A 1 199 ? -0.656 7.433 -4.910 1.00 93.75 199 ARG A O 1
ATOM 1580 N N . CYS A 1 200 ? 1.337 6.930 -5.798 1.00 95.38 200 CYS A N 1
ATOM 1581 C CA . CYS A 1 200 ? 2.097 7.835 -4.927 1.00 95.38 200 CYS A CA 1
ATOM 1582 C C . CYS A 1 200 ? 1.792 9.325 -5.153 1.00 95.38 200 CYS A C 1
ATOM 1584 O O . CYS A 1 200 ? 1.975 10.135 -4.240 1.00 95.38 200 CYS A O 1
ATOM 1586 N N . LEU A 1 201 ? 1.360 9.708 -6.358 1.00 93.94 201 LEU A N 1
ATOM 1587 C CA . LEU A 1 201 ? 0.921 11.069 -6.665 1.00 93.94 201 LEU A CA 1
ATOM 1588 C C . LEU A 1 201 ? -0.464 11.362 -6.086 1.00 93.94 201 LEU A C 1
ATOM 1590 O O . LEU A 1 201 ? -0.636 12.411 -5.461 1.00 93.94 201 LEU A O 1
ATOM 1594 N N . GLU A 1 202 ? -1.398 10.426 -6.265 1.00 93.19 202 GLU A N 1
ATOM 1595 C CA . GLU A 1 202 ? -2.789 10.525 -5.812 1.00 93.19 202 GLU A CA 1
ATOM 1596 C C . GLU A 1 202 ? -2.908 10.408 -4.282 1.00 93.19 202 GLU A C 1
ATOM 1598 O O . GLU A 1 202 ? -3.697 11.122 -3.661 1.00 93.19 202 GLU A O 1
ATOM 1603 N N . HIS A 1 203 ? -2.076 9.567 -3.656 1.00 94.00 203 HIS A N 1
ATOM 1604 C CA . HIS A 1 203 ? -2.131 9.249 -2.228 1.00 94.00 203 HIS A CA 1
ATOM 1605 C C . HIS A 1 203 ? -0.799 9.569 -1.526 1.00 94.00 203 HIS A C 1
ATOM 1607 O O . HIS A 1 203 ? 0.072 8.699 -1.417 1.00 94.00 203 HIS A O 1
ATOM 1613 N N . PRO A 1 204 ? -0.633 10.794 -0.980 1.00 91.94 204 PRO A N 1
ATOM 1614 C CA . PRO A 1 204 ? 0.640 11.267 -0.426 1.00 91.94 204 PRO A CA 1
ATOM 1615 C C . PRO A 1 204 ? 1.238 10.401 0.686 1.00 91.94 204 PRO A C 1
ATOM 1617 O O . PRO A 1 204 ? 2.459 10.315 0.789 1.00 91.94 204 PRO A O 1
ATOM 1620 N N . HIS A 1 205 ? 0.409 9.722 1.481 1.00 92.38 205 HIS A N 1
ATOM 1621 C CA . HIS A 1 205 ? 0.884 8.834 2.544 1.00 92.38 205 HIS A CA 1
ATOM 1622 C C . HIS A 1 205 ? 1.709 7.650 2.000 1.00 92.38 205 HIS A C 1
ATOM 1624 O O . HIS A 1 205 ? 2.591 7.147 2.686 1.00 92.38 205 HIS A O 1
ATOM 1630 N N . THR A 1 206 ? 1.520 7.261 0.736 1.00 95.38 206 THR A N 1
ATOM 1631 C CA . THR A 1 206 ? 2.303 6.191 0.093 1.00 95.38 206 THR A CA 1
ATOM 1632 C C . THR A 1 206 ? 3.611 6.688 -0.536 1.00 95.38 206 THR A C 1
ATOM 1634 O O . THR A 1 206 ? 4.459 5.886 -0.912 1.00 95.38 206 THR A O 1
ATOM 1637 N N . ALA A 1 207 ? 3.826 8.004 -0.643 1.00 95.50 207 ALA A N 1
ATOM 1638 C CA . ALA A 1 207 ? 4.915 8.585 -1.432 1.00 95.50 207 ALA A CA 1
ATOM 1639 C C . ALA A 1 207 ? 6.327 8.234 -0.928 1.00 95.50 207 ALA A C 1
ATOM 1641 O O . ALA A 1 207 ? 7.263 8.145 -1.730 1.00 95.50 207 ALA A O 1
ATOM 1642 N N . ASN A 1 208 ? 6.490 8.007 0.380 1.00 96.06 208 ASN A N 1
ATOM 1643 C CA . ASN A 1 208 ? 7.792 7.716 0.987 1.00 96.06 208 ASN A CA 1
ATOM 1644 C C . ASN A 1 208 ? 8.398 6.401 0.487 1.00 96.06 208 ASN A C 1
ATOM 1646 O O . ASN A 1 208 ? 9.615 6.245 0.545 1.00 96.06 208 ASN A O 1
ATOM 1650 N N . ILE A 1 209 ? 7.602 5.486 -0.074 1.00 97.06 209 ILE A N 1
ATOM 1651 C CA . ILE A 1 209 ? 8.112 4.229 -0.631 1.00 97.06 209 ILE A CA 1
ATOM 1652 C C . ILE A 1 209 ? 9.069 4.446 -1.815 1.00 97.06 209 ILE A C 1
ATOM 1654 O O . ILE A 1 209 ? 10.008 3.675 -2.014 1.00 97.06 209 ILE A O 1
ATOM 1658 N N . LEU A 1 210 ? 8.890 5.535 -2.577 1.00 97.69 210 LEU A N 1
ATOM 1659 C CA . LEU A 1 210 ? 9.683 5.817 -3.777 1.00 97.69 210 LEU A CA 1
ATOM 1660 C C . LEU A 1 210 ? 11.172 5.996 -3.479 1.00 97.69 210 LEU A C 1
ATOM 1662 O O . LEU A 1 210 ? 12.005 5.750 -4.351 1.00 97.69 210 LEU A O 1
ATOM 1666 N N . GLN A 1 211 ? 11.535 6.400 -2.259 1.00 97.56 211 GLN A N 1
ATOM 1667 C CA . GLN A 1 211 ? 12.942 6.563 -1.892 1.00 97.56 211 GLN A CA 1
ATOM 1668 C C . GLN A 1 211 ? 13.707 5.231 -1.867 1.00 97.56 211 GLN A C 1
ATOM 1670 O O . GLN A 1 211 ? 14.927 5.238 -2.022 1.00 97.56 211 GLN A O 1
ATOM 1675 N N . PHE A 1 212 ? 13.001 4.106 -1.732 1.00 98.12 212 PHE A N 1
ATOM 1676 C CA . PHE A 1 212 ? 13.581 2.763 -1.684 1.00 98.12 212 PHE A CA 1
ATOM 1677 C C . PHE A 1 212 ? 13.626 2.069 -3.045 1.00 98.12 212 PHE A C 1
ATOM 1679 O O . PHE A 1 212 ? 14.192 0.984 -3.162 1.00 98.12 212 PHE A O 1
ATOM 1686 N N . VAL A 1 213 ? 13.081 2.684 -4.097 1.00 98.00 213 VAL A N 1
ATOM 1687 C CA . VAL A 1 213 ? 13.231 2.167 -5.461 1.00 98.00 213 VAL A CA 1
ATOM 1688 C C . VAL A 1 213 ? 14.694 2.287 -5.886 1.00 98.00 213 VAL A C 1
ATOM 1690 O O . VAL A 1 213 ? 15.322 3.344 -5.730 1.00 98.00 213 VAL A O 1
ATOM 1693 N N . CYS A 1 214 ? 15.234 1.206 -6.450 1.00 97.00 214 CYS A N 1
ATOM 1694 C CA . CYS A 1 214 ? 16.612 1.130 -6.920 1.00 97.00 214 CYS A CA 1
ATOM 1695 C C . CYS A 1 214 ? 16.974 2.349 -7.779 1.00 97.00 214 CYS A C 1
ATOM 1697 O O . CYS A 1 214 ? 16.337 2.656 -8.780 1.00 97.00 214 CYS A O 1
ATOM 1699 N N . GLY A 1 215 ? 18.019 3.075 -7.378 1.00 95.50 215 GLY A N 1
ATOM 1700 C CA . GLY A 1 215 ? 18.519 4.236 -8.111 1.00 95.50 215 GLY A CA 1
ATOM 1701 C C . GLY A 1 215 ? 17.858 5.582 -7.790 1.00 95.50 215 GLY A C 1
ATOM 1702 O O . GLY A 1 215 ? 18.455 6.599 -8.166 1.00 95.50 215 GLY A O 1
ATOM 1703 N N . LEU A 1 216 ? 16.721 5.644 -7.081 1.00 95.81 216 LEU A N 1
ATOM 1704 C CA . LEU A 1 216 ? 16.069 6.912 -6.724 1.00 95.81 216 LEU A CA 1
ATOM 1705 C C . LEU A 1 216 ? 16.689 7.557 -5.472 1.00 95.81 216 LEU A C 1
ATOM 1707 O O . LEU A 1 216 ? 17.358 8.593 -5.575 1.00 95.81 216 LEU A O 1
ATOM 1711 N N . GLY A 1 217 ? 16.497 6.962 -4.295 1.00 96.12 217 GLY A N 1
ATOM 1712 C CA . GLY A 1 217 ? 16.797 7.632 -3.028 1.00 96.12 217 GLY A CA 1
ATOM 1713 C C . GLY A 1 217 ? 15.879 8.841 -2.767 1.00 96.12 217 GLY A C 1
ATOM 1714 O O . GLY A 1 217 ? 15.118 9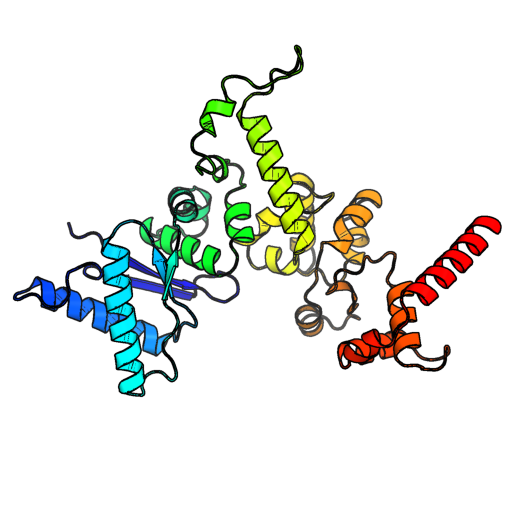.260 -3.647 1.00 96.12 217 GLY A O 1
ATOM 1715 N N . PRO A 1 218 ? 15.971 9.476 -1.584 1.00 95.94 218 PRO A N 1
ATOM 1716 C CA . PRO A 1 218 ? 15.012 10.499 -1.153 1.00 95.94 218 PRO A CA 1
ATOM 1717 C C . PRO A 1 218 ? 14.988 11.719 -2.083 1.00 95.94 218 PRO A C 1
ATOM 1719 O O . PRO A 1 218 ? 13.929 12.186 -2.493 1.00 95.94 218 PRO A O 1
ATOM 1722 N N . ARG A 1 219 ? 16.161 12.205 -2.514 1.00 96.19 219 ARG A N 1
ATOM 1723 C CA . ARG A 1 219 ? 16.248 13.390 -3.387 1.00 96.19 219 ARG A CA 1
ATOM 1724 C C . ARG A 1 219 ? 15.604 13.171 -4.756 1.00 96.19 219 ARG A C 1
ATOM 1726 O O . ARG A 1 219 ? 14.912 14.063 -5.244 1.00 96.19 219 ARG A O 1
ATOM 1733 N N . LYS A 1 220 ? 15.837 12.019 -5.397 1.00 97.19 220 LYS A N 1
ATOM 1734 C CA . LYS A 1 220 ? 15.283 11.772 -6.737 1.00 97.19 220 LYS A CA 1
ATOM 1735 C C . LYS A 1 220 ? 13.817 11.363 -6.677 1.00 97.19 220 LYS A C 1
ATOM 1737 O O . LYS A 1 220 ? 13.091 11.725 -7.593 1.00 97.19 220 LYS A O 1
ATOM 1742 N N . ALA A 1 221 ? 13.378 10.687 -5.614 1.00 97.19 221 ALA A N 1
ATOM 1743 C CA . ALA A 1 221 ? 11.963 10.410 -5.374 1.00 97.19 221 ALA A CA 1
ATOM 1744 C C . ALA A 1 221 ? 11.150 11.713 -5.275 1.00 97.19 221 ALA A C 1
ATOM 1746 O O . ALA A 1 221 ? 10.175 11.897 -6.003 1.00 97.19 221 ALA A O 1
ATOM 1747 N N . THR A 1 222 ? 11.617 12.677 -4.473 1.00 96.06 222 THR A N 1
ATOM 1748 C CA . THR A 1 222 ? 10.979 14.000 -4.376 1.00 96.06 222 THR A CA 1
ATOM 1749 C C . THR A 1 222 ? 11.003 14.750 -5.708 1.00 96.06 222 THR A C 1
ATOM 1751 O O . THR A 1 222 ? 10.007 15.364 -6.089 1.00 96.06 222 THR A O 1
ATOM 1754 N N . HIS A 1 223 ? 12.120 14.694 -6.445 1.00 96.56 223 HIS A N 1
ATOM 1755 C CA . HIS A 1 223 ? 12.219 15.294 -7.781 1.00 96.56 223 HIS A CA 1
ATOM 1756 C C . HIS A 1 223 ? 11.223 14.673 -8.769 1.00 96.56 223 HIS A C 1
ATOM 1758 O O . HIS A 1 223 ? 10.519 15.411 -9.449 1.00 96.56 223 HIS A O 1
ATOM 1764 N N . LEU A 1 224 ? 11.115 13.342 -8.807 1.00 96.44 224 LEU A N 1
ATOM 1765 C CA . LEU A 1 224 ? 10.165 12.610 -9.650 1.00 96.44 224 LEU A CA 1
ATOM 1766 C C . LEU A 1 224 ? 8.728 13.088 -9.409 1.00 96.44 224 LEU A C 1
ATOM 1768 O O . LEU A 1 224 ? 8.070 13.542 -10.344 1.00 96.44 224 LEU A O 1
ATOM 1772 N N . LEU A 1 225 ? 8.272 13.058 -8.153 1.00 96.38 225 LEU A N 1
ATOM 1773 C CA . LEU A 1 225 ? 6.921 13.497 -7.797 1.00 96.38 225 LEU A CA 1
ATOM 1774 C C . LEU A 1 225 ? 6.693 14.971 -8.133 1.00 96.38 225 LEU A C 1
ATOM 1776 O O . LEU A 1 225 ? 5.630 15.336 -8.627 1.00 96.38 225 LEU A O 1
ATOM 1780 N N . LYS A 1 226 ? 7.688 15.829 -7.885 1.00 96.31 226 LYS A N 1
ATOM 1781 C CA . LYS A 1 226 ? 7.602 17.255 -8.211 1.00 96.31 226 LYS A CA 1
ATOM 1782 C C . LYS A 1 226 ? 7.436 17.478 -9.713 1.00 96.31 226 LYS A C 1
ATOM 1784 O O . LYS A 1 226 ? 6.570 18.256 -10.098 1.00 96.31 226 LYS A O 1
ATOM 1789 N N . MET A 1 227 ? 8.236 16.807 -10.541 1.00 96.38 227 MET A N 1
ATOM 1790 C CA . MET A 1 227 ? 8.156 16.944 -11.997 1.00 96.38 227 MET A CA 1
ATOM 1791 C C . MET A 1 227 ? 6.797 16.482 -12.523 1.00 96.38 227 MET A C 1
ATOM 1793 O O . MET A 1 227 ? 6.194 17.186 -13.322 1.00 96.38 227 MET A O 1
ATOM 1797 N N . LEU A 1 228 ? 6.269 15.358 -12.035 1.00 95.06 228 LEU A N 1
ATOM 1798 C CA . LEU A 1 228 ? 4.951 14.876 -12.460 1.00 95.06 228 LEU A CA 1
ATOM 1799 C C . LEU A 1 228 ? 3.813 15.785 -11.974 1.00 95.06 228 LEU A C 1
ATOM 1801 O O . LEU A 1 228 ? 2.895 16.075 -12.730 1.00 95.06 228 LEU A O 1
ATOM 1805 N N . LYS A 1 229 ? 3.896 16.342 -10.758 1.00 94.88 229 LYS A N 1
ATOM 1806 C CA . LYS A 1 229 ? 2.929 17.352 -10.284 1.00 94.88 229 LYS A CA 1
ATOM 1807 C C . LYS A 1 229 ? 2.923 18.628 -11.130 1.00 94.88 229 LYS A C 1
ATOM 1809 O O . LYS A 1 229 ? 1.910 19.315 -11.166 1.00 94.88 229 LYS A O 1
ATOM 1814 N N . GLN A 1 230 ? 4.037 18.959 -11.779 1.00 94.38 230 GLN A N 1
ATOM 1815 C CA . GLN A 1 230 ? 4.138 20.106 -12.686 1.00 94.38 230 GLN A CA 1
ATOM 1816 C C . GLN A 1 230 ? 3.632 19.801 -14.104 1.00 94.38 230 GLN A C 1
ATOM 1818 O O . GLN A 1 230 ? 3.426 20.735 -14.874 1.00 94.38 230 GLN A O 1
ATOM 1823 N N . HIS A 1 231 ? 3.441 18.525 -14.443 1.00 86.88 231 HIS A N 1
ATOM 1824 C CA . HIS A 1 231 ? 3.158 18.061 -15.797 1.00 86.88 231 HIS A CA 1
ATOM 1825 C C . HIS A 1 231 ? 2.071 16.980 -15.778 1.00 86.88 231 HIS A C 1
ATOM 1827 O O . HIS A 1 231 ? 2.363 15.795 -15.624 1.00 86.88 231 HIS A O 1
ATOM 1833 N N . ASP A 1 232 ? 0.819 17.426 -15.899 1.00 84.44 232 ASP A N 1
ATOM 1834 C CA . ASP A 1 232 ? -0.413 16.628 -16.039 1.00 84.44 232 ASP A CA 1
ATOM 1835 C C . ASP A 1 232 ? -0.743 15.658 -14.896 1.00 84.44 232 ASP A C 1
ATOM 1837 O O . ASP A 1 232 ? -1.776 14.997 -14.928 1.00 84.44 232 ASP A O 1
ATOM 1841 N N . HIS A 1 233 ? 0.087 15.602 -13.848 1.00 91.69 233 HIS A N 1
ATOM 1842 C CA . HIS A 1 233 ? -0.123 14.750 -12.676 1.00 91.69 233 HIS A CA 1
ATOM 1843 C C . HIS A 1 233 ? -0.283 13.258 -13.027 1.00 91.69 233 HIS A C 1
ATOM 1845 O O . HIS A 1 233 ? -0.921 12.507 -12.292 1.00 91.69 233 HIS A O 1
ATOM 1851 N N . LEU A 1 234 ? 0.311 12.823 -14.143 1.00 93.19 234 LEU A N 1
ATOM 1852 C CA . LEU A 1 234 ? 0.159 11.471 -14.667 1.00 93.19 234 LEU A CA 1
ATOM 1853 C C . LEU A 1 234 ? 1.448 10.984 -15.337 1.00 93.19 234 LEU A C 1
ATOM 1855 O O . LEU A 1 234 ? 1.973 11.595 -16.271 1.00 93.19 234 LEU A O 1
ATOM 1859 N N . LEU A 1 235 ? 1.946 9.838 -14.883 1.00 94.75 235 LEU A N 1
ATOM 1860 C CA . LEU A 1 235 ? 2.972 9.070 -15.570 1.00 94.75 235 LEU A CA 1
ATOM 1861 C C . LEU A 1 235 ? 2.294 8.067 -16.510 1.00 94.75 235 LEU A C 1
ATOM 1863 O O . LEU A 1 235 ? 1.833 7.018 -16.071 1.00 94.75 235 LEU A O 1
ATOM 1867 N N . GLU A 1 236 ? 2.241 8.402 -17.799 1.00 93.81 236 GLU A N 1
ATOM 1868 C CA . GLU A 1 236 ? 1.602 7.557 -18.826 1.00 93.81 236 GLU A CA 1
ATOM 1869 C C . GLU A 1 236 ? 2.490 6.404 -19.310 1.00 93.81 236 GLU A C 1
ATOM 1871 O O . GLU A 1 236 ? 1.993 5.343 -19.659 1.00 93.81 236 GLU A O 1
ATOM 1876 N N . SER A 1 237 ? 3.809 6.613 -19.351 1.00 94.19 237 SER A N 1
ATOM 1877 C CA . SER A 1 237 ? 4.777 5.597 -19.774 1.00 94.19 237 SER A CA 1
ATOM 1878 C C . SER A 1 237 ? 6.095 5.764 -19.031 1.00 94.19 237 SER A C 1
ATOM 1880 O O . SER A 1 237 ? 6.502 6.886 -18.703 1.00 94.19 237 SER A O 1
ATOM 1882 N N . ARG A 1 238 ? 6.822 4.660 -18.828 1.00 95.56 238 ARG A N 1
ATOM 1883 C CA . ARG A 1 238 ? 8.171 4.673 -18.237 1.00 95.56 238 ARG A CA 1
ATOM 1884 C C . ARG A 1 238 ? 9.146 5.542 -19.028 1.00 95.56 238 ARG A C 1
ATOM 1886 O O . ARG A 1 238 ? 10.048 6.133 -18.439 1.00 95.56 238 ARG A O 1
ATOM 1893 N N . THR A 1 239 ? 8.948 5.708 -20.335 1.00 92.62 239 THR A N 1
ATOM 1894 C CA . THR A 1 239 ? 9.777 6.593 -21.176 1.00 92.62 239 THR A CA 1
ATOM 1895 C C . THR A 1 239 ? 9.752 8.056 -20.705 1.00 92.62 239 THR A C 1
ATOM 1897 O O . THR A 1 239 ? 10.772 8.752 -20.790 1.00 92.62 239 THR A O 1
ATOM 1900 N N . LYS A 1 240 ? 8.642 8.506 -20.095 1.00 94.12 240 LYS A N 1
ATOM 1901 C CA . LYS A 1 240 ? 8.522 9.843 -19.491 1.00 94.12 240 LYS A CA 1
ATOM 1902 C C . LYS A 1 240 ? 9.465 10.055 -18.307 1.00 94.12 240 LYS A C 1
ATOM 1904 O O . LYS A 1 240 ? 9.839 11.192 -18.031 1.00 94.12 240 LYS A O 1
ATOM 1909 N N . LEU A 1 241 ? 9.953 9.001 -17.651 1.00 94.81 241 LEU A N 1
ATOM 1910 C CA . LEU A 1 241 ? 10.983 9.146 -16.615 1.00 94.81 241 LEU A CA 1
ATOM 1911 C C . LEU A 1 241 ? 12.256 9.799 -17.179 1.00 94.81 241 LEU A C 1
ATOM 1913 O O . LEU A 1 241 ? 12.896 10.612 -16.509 1.00 94.81 241 LEU A O 1
ATOM 1917 N N . VAL A 1 242 ? 12.600 9.495 -18.431 1.00 95.00 242 VAL A N 1
ATOM 1918 C CA . VAL A 1 242 ? 13.748 10.096 -19.117 1.00 95.00 242 VAL A CA 1
ATOM 1919 C C . VAL A 1 242 ? 13.367 11.440 -19.728 1.00 95.00 242 VAL A C 1
ATOM 1921 O O . VAL A 1 242 ? 14.027 12.441 -19.454 1.00 95.00 242 VAL A O 1
ATOM 1924 N N . THR A 1 243 ? 12.302 11.486 -20.534 1.00 93.69 243 THR A N 1
ATOM 1925 C CA . THR A 1 243 ? 11.970 12.677 -21.336 1.00 93.69 243 THR A CA 1
ATOM 1926 C C . THR A 1 243 ? 11.415 13.827 -20.494 1.00 93.69 243 THR A C 1
ATOM 1928 O O . THR A 1 243 ? 11.794 14.980 -20.707 1.00 93.69 243 THR A O 1
ATOM 1931 N N . LEU A 1 244 ? 10.574 13.520 -19.502 1.00 93.88 244 LEU A N 1
ATOM 1932 C CA . LEU A 1 244 ? 9.901 14.497 -18.648 1.00 93.88 244 LEU A CA 1
ATOM 1933 C C . LEU A 1 244 ? 10.652 14.714 -17.334 1.00 93.88 244 LEU A C 1
ATOM 1935 O O . LEU A 1 244 ? 11.028 15.838 -17.001 1.00 93.88 244 LEU A O 1
ATOM 1939 N N . CYS A 1 245 ? 10.916 13.639 -16.589 1.00 93.88 245 CYS A N 1
ATOM 1940 C CA . CYS A 1 245 ? 11.548 13.741 -15.270 1.00 93.88 245 CYS A CA 1
ATOM 1941 C C . CYS A 1 245 ? 13.071 13.939 -15.346 1.00 93.88 245 CYS A C 1
ATOM 1943 O O . CYS A 1 245 ? 13.707 14.180 -14.315 1.00 93.88 245 CYS A O 1
ATOM 1945 N N . ARG A 1 246 ? 13.652 13.883 -16.555 1.00 93.81 246 ARG A N 1
ATOM 1946 C CA . ARG A 1 246 ? 15.086 14.067 -16.829 1.00 93.81 246 ARG A CA 1
ATOM 1947 C C . ARG A 1 246 ? 15.966 13.110 -16.023 1.00 93.81 246 ARG A C 1
ATOM 1949 O O . ARG A 1 246 ? 17.037 13.490 -15.546 1.00 93.81 246 ARG A O 1
ATOM 1956 N N . MET A 1 247 ? 15.516 11.867 -15.841 1.00 94.62 247 MET A N 1
ATOM 1957 C CA . MET A 1 247 ? 16.338 10.842 -15.205 1.00 94.62 247 MET A CA 1
ATOM 1958 C C . MET A 1 247 ? 17.518 10.475 -16.103 1.00 94.62 247 MET A C 1
ATOM 1960 O O . MET A 1 247 ? 17.360 10.193 -17.288 1.00 94.62 247 MET A O 1
ATOM 1964 N N . GLY A 1 248 ? 18.720 10.463 -15.523 1.00 95.00 248 GLY A N 1
ATOM 1965 C CA . GLY A 1 248 ? 19.916 10.021 -16.235 1.00 95.00 248 GLY A CA 1
ATOM 1966 C C . GLY A 1 248 ? 19.842 8.532 -16.604 1.00 95.00 248 GLY A C 1
ATOM 1967 O O . GLY A 1 248 ? 19.199 7.762 -15.887 1.00 95.00 248 GLY A O 1
ATOM 1968 N N . PRO A 1 249 ? 20.561 8.089 -17.651 1.00 94.69 249 PRO A N 1
ATOM 1969 C CA . PRO A 1 249 ? 20.431 6.739 -18.210 1.00 94.69 249 PRO A CA 1
ATOM 1970 C C . PRO A 1 249 ? 20.693 5.627 -17.185 1.00 94.69 249 PRO A C 1
ATOM 1972 O O . PRO A 1 249 ? 19.940 4.664 -17.118 1.00 94.69 249 PRO A O 1
ATOM 1975 N N . LYS A 1 250 ? 21.696 5.795 -16.310 1.00 95.69 250 LYS A N 1
ATOM 1976 C CA . LYS A 1 250 ? 21.979 4.838 -15.222 1.00 95.69 250 LYS A CA 1
ATOM 1977 C C . LYS A 1 250 ? 20.860 4.765 -14.182 1.00 95.69 250 LYS A C 1
ATOM 1979 O O . LYS A 1 250 ? 20.636 3.722 -13.592 1.00 95.69 250 LYS A O 1
ATOM 1984 N N . VAL A 1 251 ? 20.191 5.886 -13.913 1.00 96.56 251 VAL A N 1
ATOM 1985 C CA . VAL A 1 251 ? 19.090 5.925 -12.942 1.00 96.56 251 VAL A CA 1
ATOM 1986 C C . VAL A 1 251 ? 17.874 5.231 -13.527 1.00 96.56 251 VAL A C 1
ATOM 1988 O O . VAL A 1 251 ? 17.302 4.388 -12.854 1.00 96.56 251 VAL A O 1
ATOM 1991 N N . PHE A 1 252 ? 17.545 5.545 -14.781 1.00 96.81 252 PHE A N 1
ATOM 1992 C CA . PHE A 1 252 ? 16.454 4.906 -15.505 1.00 96.81 252 PHE A CA 1
ATOM 1993 C C . PHE A 1 252 ? 16.643 3.387 -15.593 1.00 96.81 252 PHE A C 1
ATOM 1995 O O . PHE A 1 252 ? 15.755 2.651 -15.186 1.00 96.81 252 PHE A O 1
ATOM 2002 N N . MET A 1 253 ? 17.826 2.924 -16.009 1.00 95.75 253 MET A N 1
ATOM 2003 C CA . MET A 1 253 ? 18.163 1.494 -16.060 1.00 95.75 253 MET A CA 1
ATOM 2004 C C . MET A 1 253 ? 18.030 0.801 -14.694 1.00 95.75 253 MET A C 1
ATOM 2006 O O . MET A 1 253 ? 17.625 -0.349 -14.616 1.00 95.75 253 MET A O 1
ATOM 2010 N N . ASN A 1 254 ? 18.332 1.502 -13.599 1.00 96.56 254 ASN A N 1
ATOM 2011 C CA . ASN A 1 254 ? 18.203 0.926 -12.263 1.00 96.56 254 ASN A CA 1
ATOM 2012 C C . ASN A 1 254 ? 16.755 0.891 -11.753 1.00 96.56 254 ASN A C 1
ATOM 2014 O O . ASN A 1 254 ? 16.443 0.016 -10.953 1.00 96.56 254 ASN A O 1
ATOM 2018 N N . CYS A 1 255 ? 15.895 1.843 -12.139 1.00 96.75 255 CYS A N 1
ATOM 2019 C CA . CYS A 1 255 ? 14.558 1.983 -11.549 1.00 96.75 255 CYS A CA 1
ATOM 2020 C C . CYS A 1 255 ? 13.416 1.463 -12.428 1.00 96.75 255 CYS A C 1
ATOM 2022 O O . CYS A 1 255 ? 12.373 1.090 -11.892 1.00 96.75 255 CYS A O 1
ATOM 2024 N N . ALA A 1 256 ? 13.573 1.437 -13.755 1.00 96.25 256 ALA A N 1
ATOM 2025 C CA . ALA A 1 256 ? 12.445 1.272 -14.671 1.00 96.25 256 ALA A CA 1
ATOM 2026 C C . ALA A 1 256 ? 11.718 -0.071 -14.511 1.00 96.25 256 ALA A C 1
ATOM 2028 O O . ALA A 1 256 ? 10.497 -0.104 -14.593 1.00 96.25 256 ALA A O 1
ATOM 2029 N N . GLY A 1 257 ? 12.434 -1.157 -14.199 1.00 95.00 257 GLY A N 1
ATOM 2030 C CA . GLY A 1 257 ? 11.830 -2.480 -13.967 1.00 95.00 257 GLY A CA 1
ATOM 2031 C C . GLY A 1 257 ? 11.057 -2.611 -12.646 1.00 95.00 257 GLY A C 1
ATOM 2032 O O . GLY A 1 257 ? 10.346 -3.593 -12.436 1.00 95.00 257 GLY A O 1
ATOM 2033 N N . PHE A 1 258 ? 11.191 -1.630 -11.751 1.00 96.88 258 PHE A N 1
ATOM 2034 C CA . PHE A 1 258 ? 10.528 -1.599 -10.445 1.00 96.88 258 PHE A CA 1
ATOM 2035 C C . PHE A 1 258 ? 9.375 -0.593 -10.393 1.00 96.88 258 PHE A C 1
ATOM 2037 O O . PHE A 1 258 ? 8.542 -0.668 -9.491 1.00 96.88 258 PHE A O 1
ATOM 2044 N N . ILE A 1 259 ? 9.308 0.329 -11.355 1.00 96.12 259 ILE A N 1
ATOM 2045 C CA . ILE A 1 259 ? 8.217 1.294 -11.493 1.00 96.12 259 ILE A CA 1
ATOM 2046 C C . ILE A 1 259 ? 7.095 0.650 -12.297 1.00 96.12 259 ILE A C 1
ATOM 2048 O O . ILE A 1 259 ? 7.258 0.350 -13.474 1.00 96.12 259 ILE A O 1
ATOM 2052 N N . LYS A 1 260 ? 5.943 0.450 -11.675 1.00 92.44 260 LYS A N 1
ATOM 2053 C CA . LYS A 1 260 ? 4.733 -0.042 -12.331 1.00 92.44 260 LYS A CA 1
ATOM 2054 C C . LYS A 1 260 ? 3.846 1.129 -12.729 1.00 92.44 260 LYS A C 1
ATOM 2056 O O . LYS A 1 260 ? 3.871 2.177 -12.086 1.00 92.44 260 LYS A O 1
ATOM 2061 N N . ILE A 1 261 ? 3.078 0.937 -13.788 1.00 94.50 261 ILE A N 1
ATOM 2062 C CA . ILE A 1 261 ? 2.023 1.853 -14.203 1.00 94.50 261 ILE A CA 1
ATOM 2063 C C . ILE A 1 261 ? 0.762 1.011 -14.354 1.00 94.50 261 ILE A C 1
ATOM 2065 O O . ILE A 1 261 ? 0.778 0.031 -15.095 1.00 94.50 261 ILE A O 1
ATOM 2069 N N . ASP A 1 262 ? -0.316 1.358 -13.653 1.00 93.19 262 ASP A N 1
ATOM 2070 C CA . ASP A 1 262 ? -1.626 0.770 -13.931 1.00 93.19 262 ASP A CA 1
ATOM 2071 C C . ASP A 1 262 ? -2.107 1.232 -15.315 1.00 93.19 262 ASP A C 1
ATOM 2073 O O . ASP A 1 262 ? -2.672 2.316 -15.484 1.00 93.19 262 ASP A O 1
ATOM 2077 N N . THR A 1 263 ? -1.821 0.411 -16.324 1.00 91.06 263 THR A N 1
ATOM 2078 C CA . THR A 1 263 ? -2.092 0.705 -17.733 1.00 91.06 263 THR A CA 1
ATOM 2079 C C . THR A 1 263 ? -3.584 0.846 -18.015 1.00 91.06 263 THR A C 1
ATOM 2081 O O . THR A 1 263 ? -3.956 1.638 -18.876 1.00 91.06 263 THR A O 1
ATOM 2084 N N . THR A 1 264 ? -4.442 0.168 -17.246 1.00 89.50 264 THR A N 1
ATOM 2085 C CA . THR A 1 264 ? -5.902 0.276 -17.379 1.00 89.50 264 THR A CA 1
ATOM 2086 C C . THR A 1 264 ? -6.364 1.660 -16.938 1.00 89.50 264 THR A C 1
ATOM 2088 O O . THR A 1 264 ? -7.027 2.366 -17.694 1.00 89.50 264 THR A O 1
ATOM 2091 N N . ARG A 1 265 ? -5.932 2.102 -15.748 1.00 88.38 265 ARG A N 1
ATOM 2092 C CA . ARG A 1 265 ? -6.260 3.442 -15.228 1.00 88.38 265 ARG A CA 1
ATOM 2093 C C . ARG A 1 265 ? -5.663 4.568 -16.069 1.00 88.38 265 ARG A C 1
ATOM 2095 O O . ARG A 1 265 ? -6.245 5.648 -16.139 1.00 88.38 265 ARG A O 1
ATOM 2102 N N . VAL A 1 266 ? -4.495 4.352 -16.675 1.00 91.56 266 VAL A N 1
ATOM 2103 C CA . VAL A 1 266 ? -3.892 5.331 -17.590 1.00 91.56 266 VAL A CA 1
ATOM 2104 C C . VAL A 1 266 ? -4.683 5.421 -18.892 1.00 91.56 266 VAL A C 1
ATOM 2106 O O . VAL A 1 266 ? -4.987 6.536 -19.304 1.00 91.56 266 VAL A O 1
ATOM 2109 N N . ALA A 1 267 ? -5.069 4.295 -19.498 1.00 90.19 267 ALA A N 1
ATOM 2110 C CA . ALA A 1 267 ? -5.837 4.274 -20.747 1.00 90.19 267 ALA A CA 1
ATOM 2111 C C . ALA A 1 267 ? -7.201 4.980 -20.631 1.00 90.19 267 ALA A C 1
ATOM 2113 O O . ALA A 1 267 ? -7.685 5.553 -21.599 1.00 90.19 267 ALA A O 1
ATOM 2114 N N . GLU A 1 268 ? -7.808 5.008 -19.441 1.00 89.81 268 GLU A N 1
ATOM 2115 C CA . GLU A 1 268 ? -9.032 5.783 -19.181 1.00 89.81 268 GLU A CA 1
ATOM 2116 C C . GLU A 1 268 ? -8.804 7.306 -19.149 1.00 89.81 268 GLU A C 1
ATOM 2118 O O . GLU A 1 268 ? -9.752 8.083 -19.280 1.00 89.81 268 GLU A O 1
ATOM 2123 N N . LYS A 1 269 ? -7.559 7.747 -18.932 1.00 87.56 269 LYS A N 1
ATOM 2124 C CA . LYS A 1 269 ? -7.183 9.154 -18.719 1.00 87.56 269 LYS A CA 1
ATOM 2125 C C . LYS A 1 269 ? -6.437 9.776 -19.902 1.00 87.56 269 LYS A C 1
ATOM 2127 O O . LYS A 1 269 ? -6.240 10.991 -19.893 1.00 87.56 269 LYS A O 1
ATOM 2132 N N . THR A 1 270 ? -6.004 8.986 -20.885 1.00 87.19 270 THR A N 1
ATOM 2133 C CA . THR A 1 270 ? -5.240 9.470 -22.042 1.00 87.19 270 THR A CA 1
ATOM 2134 C C . THR A 1 270 ? -5.654 8.765 -23.328 1.00 87.19 270 THR A C 1
ATOM 2136 O O . THR A 1 270 ? -5.891 7.563 -23.334 1.00 87.19 270 THR A O 1
ATOM 2139 N N . ASP A 1 271 ? -5.679 9.514 -24.432 1.00 84.25 271 ASP A N 1
ATOM 2140 C CA . ASP A 1 271 ? -5.872 8.969 -25.784 1.00 84.25 271 ASP A CA 1
ATOM 2141 C C . ASP A 1 271 ? -4.549 8.459 -26.398 1.00 84.25 271 ASP A C 1
ATOM 2143 O O . ASP A 1 271 ? -4.515 7.984 -27.536 1.00 84.25 271 ASP A O 1
ATOM 2147 N N . ALA A 1 272 ? -3.427 8.609 -25.684 1.00 83.25 272 ALA A N 1
ATOM 2148 C CA . ALA A 1 272 ? -2.125 8.138 -26.134 1.00 83.25 272 ALA A CA 1
ATOM 2149 C C . ALA A 1 272 ? -2.026 6.605 -26.083 1.00 83.25 272 ALA A C 1
ATOM 2151 O O . ALA A 1 272 ? -2.648 5.948 -25.252 1.00 83.25 272 ALA A O 1
ATOM 2152 N N . TYR A 1 273 ? -1.179 6.035 -26.946 1.00 85.44 273 TYR A N 1
ATOM 2153 C CA . TYR A 1 273 ? -0.846 4.612 -26.880 1.00 85.44 273 TYR A CA 1
ATOM 2154 C C . TYR A 1 273 ? -0.240 4.268 -25.510 1.00 85.44 273 TYR A C 1
ATOM 2156 O O . TYR A 1 273 ? 0.738 4.890 -25.082 1.00 85.44 273 TYR A O 1
ATOM 2164 N N . VAL A 1 274 ? -0.813 3.261 -24.848 1.00 88.69 274 VAL A N 1
ATOM 2165 C CA . VAL A 1 274 ? -0.369 2.771 -23.542 1.00 88.69 274 VAL A CA 1
ATOM 2166 C C . VAL A 1 274 ? 0.399 1.474 -23.732 1.00 88.69 274 VAL A C 1
ATOM 2168 O O . VAL A 1 274 ? -0.129 0.483 -24.229 1.00 88.69 274 VAL A O 1
ATOM 2171 N N . GLU A 1 275 ? 1.656 1.471 -23.300 1.00 91.81 275 GLU A N 1
ATOM 2172 C CA . GLU A 1 275 ? 2.494 0.283 -23.366 1.00 91.81 275 GLU A CA 1
ATOM 2173 C C . GLU A 1 275 ? 2.086 -0.728 -22.290 1.00 91.81 275 GLU A C 1
ATOM 2175 O O . GLU A 1 275 ? 2.324 -0.509 -21.102 1.00 91.81 275 GLU A O 1
ATOM 2180 N N . VAL A 1 276 ? 1.510 -1.861 -22.692 1.00 91.19 276 VAL A N 1
ATOM 2181 C CA . VAL A 1 276 ? 0.970 -2.853 -21.750 1.00 91.19 276 VAL A CA 1
ATOM 2182 C C . VAL A 1 276 ? 2.065 -3.462 -20.861 1.00 91.19 276 VAL A C 1
ATOM 2184 O O . VAL A 1 276 ? 1.824 -3.772 -19.690 1.00 91.19 276 VAL A O 1
ATOM 2187 N N . LEU A 1 277 ? 3.305 -3.549 -21.360 1.00 93.25 277 LEU A N 1
ATOM 2188 C CA . LEU A 1 277 ? 4.451 -4.019 -20.576 1.00 93.25 277 LEU A CA 1
ATOM 2189 C C . LEU A 1 277 ? 4.828 -3.081 -19.418 1.00 93.25 277 LEU A C 1
ATOM 2191 O O . LEU A 1 277 ? 5.453 -3.553 -18.462 1.00 93.25 277 LEU A O 1
ATOM 2195 N N . ASP A 1 278 ? 4.419 -1.805 -19.433 1.00 94.38 278 ASP A N 1
ATOM 2196 C CA . ASP A 1 278 ? 4.674 -0.862 -18.329 1.00 94.38 278 ASP A CA 1
ATOM 2197 C C . ASP A 1 278 ? 3.905 -1.247 -17.040 1.00 94.38 278 ASP A C 1
ATOM 2199 O O . ASP A 1 278 ? 4.318 -0.871 -15.935 1.00 94.38 278 ASP A O 1
ATOM 2203 N N . GLY A 1 279 ? 2.854 -2.072 -17.151 1.00 92.38 279 GLY A N 1
ATOM 2204 C CA . GLY A 1 279 ? 2.157 -2.696 -16.016 1.00 92.38 279 GLY A CA 1
ATOM 2205 C C . GLY A 1 279 ? 2.835 -3.960 -15.469 1.00 92.38 279 GLY A C 1
ATOM 2206 O O . GLY A 1 279 ? 2.465 -4.466 -14.408 1.00 92.38 279 GLY A O 1
ATOM 2207 N N . SER A 1 280 ? 3.858 -4.470 -16.159 1.00 91.50 280 SER A N 1
ATOM 2208 C CA . SER A 1 280 ? 4.550 -5.717 -15.820 1.00 91.50 280 SER A CA 1
ATOM 2209 C C . SER A 1 280 ? 5.868 -5.486 -15.065 1.00 91.50 280 SER A C 1
ATOM 2211 O O . SER A 1 280 ? 6.279 -4.360 -14.790 1.00 91.50 280 SER A O 1
ATOM 2213 N N . ARG A 1 281 ? 6.574 -6.572 -14.729 1.00 92.00 281 ARG A N 1
ATOM 2214 C CA . ARG A 1 281 ? 7.940 -6.536 -14.170 1.00 92.00 281 ARG A CA 1
ATOM 2215 C C . ARG A 1 281 ? 9.040 -6.619 -15.231 1.00 92.00 281 ARG A C 1
ATOM 2217 O O . ARG A 1 281 ? 10.216 -6.622 -14.875 1.00 92.00 281 ARG A O 1
ATOM 2224 N N . VAL A 1 282 ? 8.671 -6.697 -16.508 1.00 93.56 282 VAL A N 1
ATOM 2225 C CA . VAL A 1 282 ? 9.619 -6.712 -17.624 1.00 93.56 282 VAL A CA 1
ATOM 2226 C C . VAL A 1 282 ? 10.303 -5.350 -17.689 1.00 93.56 282 VAL A C 1
ATOM 2228 O O . VAL A 1 282 ? 9.647 -4.316 -17.568 1.00 93.56 282 VAL A O 1
ATOM 2231 N N . HIS A 1 283 ? 11.623 -5.338 -17.839 1.00 95.06 283 HIS A N 1
ATOM 2232 C CA . HIS A 1 283 ? 12.381 -4.099 -17.970 1.00 95.06 283 HIS A CA 1
ATOM 2233 C C . HIS A 1 283 ? 12.260 -3.554 -19.408 1.00 95.06 283 HIS A C 1
ATOM 2235 O O . HIS A 1 283 ? 12.301 -4.353 -20.343 1.00 95.06 283 HIS A O 1
ATOM 2241 N N . PRO A 1 284 ? 12.179 -2.225 -19.637 1.00 94.06 284 PRO A N 1
ATOM 2242 C CA . PRO A 1 284 ? 12.088 -1.658 -20.990 1.00 94.06 284 PRO A CA 1
ATOM 2243 C C . PRO A 1 284 ? 13.183 -2.107 -21.967 1.00 94.06 284 PRO A C 1
ATOM 2245 O O . PRO A 1 284 ? 12.954 -2.154 -23.170 1.00 94.06 284 PRO A O 1
ATOM 2248 N N . GLU A 1 285 ? 14.364 -2.480 -21.462 1.00 92.38 285 GLU A N 1
ATOM 2249 C CA . GLU A 1 285 ? 15.461 -3.005 -22.293 1.00 92.38 285 GLU A CA 1
ATOM 2250 C C . GLU A 1 285 ? 15.136 -4.353 -22.960 1.00 92.38 285 GLU A C 1
ATOM 2252 O O . GLU A 1 285 ? 15.769 -4.712 -23.950 1.00 92.38 285 GLU A O 1
ATOM 2257 N N . THR A 1 286 ? 14.160 -5.096 -22.429 1.00 91.62 286 THR A N 1
ATOM 2258 C CA . THR A 1 286 ? 13.772 -6.422 -22.918 1.00 91.62 286 THR A CA 1
ATOM 2259 C C . THR A 1 286 ? 12.370 -6.469 -23.521 1.00 91.62 286 THR A C 1
ATOM 2261 O O . THR A 1 286 ? 11.880 -7.558 -23.807 1.00 91.62 286 THR A O 1
ATOM 2264 N N . TYR A 1 287 ? 11.730 -5.322 -23.780 1.00 93.00 287 TYR A N 1
ATOM 2265 C CA . TYR A 1 287 ? 10.388 -5.284 -24.383 1.00 93.00 287 TYR A CA 1
ATOM 2266 C C . TYR A 1 287 ? 10.329 -5.982 -25.736 1.00 93.00 287 TYR A C 1
ATOM 2268 O O . TYR A 1 287 ? 9.401 -6.741 -25.994 1.00 93.00 287 TYR A O 1
ATOM 2276 N N . GLU A 1 288 ? 11.355 -5.793 -26.562 1.00 89.50 288 GLU A N 1
ATOM 2277 C CA . GLU A 1 288 ? 11.452 -6.466 -27.857 1.00 89.50 288 GLU A CA 1
ATOM 2278 C C . GLU A 1 288 ? 11.487 -7.994 -27.705 1.00 89.50 288 GLU A C 1
ATOM 2280 O O . GLU A 1 288 ? 10.828 -8.721 -28.443 1.00 89.50 288 GLU A O 1
ATOM 2285 N N . TRP A 1 289 ? 12.201 -8.493 -26.694 1.00 88.25 289 TRP A N 1
ATOM 2286 C CA . TRP A 1 289 ? 12.250 -9.925 -26.402 1.00 88.25 289 TRP A CA 1
ATOM 2287 C C . TRP A 1 289 ? 10.914 -10.448 -25.879 1.00 88.25 289 TRP A C 1
ATOM 2289 O O . TRP A 1 289 ? 10.477 -11.511 -26.304 1.00 88.25 289 TRP A O 1
ATOM 2299 N N . ALA A 1 290 ? 10.238 -9.691 -25.012 1.00 90.44 290 ALA A N 1
ATOM 2300 C CA . ALA A 1 290 ? 8.919 -10.062 -24.506 1.00 90.44 290 ALA A CA 1
ATOM 2301 C C . ALA A 1 290 ? 7.873 -10.161 -25.630 1.00 90.44 290 ALA A C 1
ATOM 2303 O O . ALA A 1 290 ? 7.061 -11.083 -25.626 1.00 90.44 290 ALA A O 1
ATOM 2304 N N . ARG A 1 291 ? 7.924 -9.259 -26.619 1.00 89.94 291 ARG A N 1
ATOM 2305 C CA . ARG A 1 291 ? 7.057 -9.320 -27.804 1.00 89.94 291 ARG A CA 1
ATOM 2306 C C . ARG A 1 291 ? 7.324 -10.556 -28.657 1.00 89.94 291 ARG A C 1
ATOM 2308 O O . ARG A 1 291 ? 6.378 -11.243 -29.020 1.00 89.94 291 ARG A O 1
ATOM 2315 N N . LYS A 1 292 ? 8.595 -10.878 -28.921 1.00 86.81 292 LYS A N 1
ATOM 2316 C CA . LYS A 1 292 ? 8.969 -12.099 -29.658 1.00 86.81 292 LYS A CA 1
ATOM 2317 C C . LYS A 1 292 ? 8.488 -13.365 -28.957 1.00 86.81 292 LYS A C 1
ATOM 2319 O O . LYS A 1 292 ? 7.874 -14.207 -29.591 1.00 86.81 292 LYS A O 1
ATOM 2324 N N . MET A 1 293 ? 8.667 -13.446 -27.637 1.00 87.81 293 MET A N 1
ATOM 2325 C CA . MET A 1 293 ? 8.150 -14.573 -26.852 1.00 87.81 293 MET A CA 1
ATOM 2326 C C . MET A 1 293 ? 6.630 -14.728 -26.976 1.00 87.81 293 MET A C 1
ATOM 2328 O O . MET A 1 293 ? 6.137 -15.851 -26.986 1.00 87.81 293 MET A O 1
ATOM 2332 N N . ALA A 1 294 ? 5.882 -13.623 -27.060 1.00 89.06 294 ALA A N 1
ATOM 2333 C CA . ALA A 1 294 ? 4.435 -13.673 -27.251 1.00 89.06 294 ALA A CA 1
ATOM 2334 C C . ALA A 1 294 ? 4.050 -14.180 -28.652 1.00 89.06 294 ALA A C 1
ATOM 2336 O O . ALA A 1 294 ? 3.129 -14.983 -28.765 1.00 89.06 294 ALA A O 1
ATOM 2337 N N . VAL A 1 295 ? 4.762 -13.753 -29.700 1.00 87.81 295 VAL A N 1
ATOM 2338 C CA . VAL A 1 295 ? 4.554 -14.247 -31.075 1.00 87.81 295 VAL A CA 1
ATOM 2339 C C . VAL A 1 295 ? 4.831 -15.750 -31.157 1.00 87.81 295 VAL A C 1
ATOM 2341 O O . VAL A 1 295 ? 3.962 -16.501 -31.602 1.00 87.81 295 VAL A O 1
ATOM 2344 N N . ASP A 1 296 ? 5.978 -16.192 -30.632 1.00 85.75 296 ASP A N 1
ATOM 2345 C CA . ASP A 1 296 ? 6.385 -17.602 -30.633 1.00 85.75 296 ASP A CA 1
ATOM 2346 C C . ASP A 1 296 ? 5.384 -18.480 -29.865 1.00 85.75 296 ASP A C 1
ATOM 2348 O O . ASP A 1 296 ? 4.996 -19.547 -30.337 1.00 85.75 296 ASP A O 1
ATOM 2352 N N . ALA A 1 297 ? 4.913 -18.020 -28.700 1.00 86.62 297 ALA A N 1
ATOM 2353 C CA . ALA A 1 297 ? 3.945 -18.752 -27.879 1.00 86.62 297 ALA A CA 1
ATOM 2354 C C . ALA A 1 297 ? 2.552 -18.878 -28.520 1.00 86.62 297 ALA A C 1
ATOM 2356 O O . ALA A 1 297 ? 1.774 -19.756 -28.146 1.00 86.62 297 ALA A O 1
ATOM 2357 N N . LEU A 1 298 ? 2.201 -17.990 -29.452 1.00 85.38 298 LEU A N 1
ATOM 2358 C CA . LEU A 1 298 ? 0.946 -18.062 -30.202 1.00 85.38 298 LEU A CA 1
ATOM 2359 C C . LEU A 1 298 ? 1.080 -18.826 -31.520 1.00 85.38 298 LEU A C 1
ATOM 2361 O O . LEU A 1 298 ? 0.060 -19.021 -32.182 1.00 85.38 298 LEU A O 1
ATOM 2365 N N . GLU A 1 299 ? 2.296 -19.238 -31.893 1.00 82.12 299 GLU A N 1
ATOM 2366 C CA . GLU A 1 299 ? 2.610 -19.842 -33.192 1.00 82.12 299 GLU A CA 1
ATOM 2367 C C . GLU A 1 299 ? 2.102 -18.990 -34.376 1.00 82.12 299 GLU A C 1
ATOM 2369 O O . GLU A 1 299 ? 1.693 -19.516 -35.416 1.00 82.12 299 GLU A O 1
ATOM 2374 N N . VAL A 1 300 ? 2.083 -17.659 -34.218 1.00 79.12 300 VAL A N 1
ATOM 2375 C CA . VAL A 1 300 ? 1.706 -16.747 -35.310 1.00 79.12 300 VAL A CA 1
ATOM 2376 C C . VAL A 1 300 ? 2.903 -16.562 -36.234 1.00 79.12 300 VAL A C 1
ATOM 2378 O O . VAL A 1 300 ? 4.048 -16.624 -35.801 1.00 79.12 300 VAL A O 1
ATOM 2381 N N . ASP A 1 301 ? 2.637 -16.324 -37.516 1.00 76.44 301 ASP A N 1
ATOM 2382 C CA . ASP A 1 301 ? 3.675 -15.967 -38.481 1.00 76.44 301 ASP A CA 1
ATOM 2383 C C . ASP A 1 301 ? 4.475 -14.736 -38.009 1.00 76.44 301 ASP A C 1
ATOM 2385 O O . ASP A 1 301 ? 3.892 -13.772 -37.510 1.00 76.44 301 ASP A O 1
ATOM 2389 N N . ASP A 1 302 ? 5.791 -14.735 -38.245 1.00 70.25 302 ASP A N 1
ATOM 2390 C CA . ASP A 1 302 ? 6.738 -13.672 -37.855 1.00 70.25 302 ASP A CA 1
ATOM 2391 C C . ASP A 1 302 ? 6.380 -12.294 -38.451 1.00 70.25 302 ASP A C 1
ATOM 2393 O O . ASP A 1 302 ? 6.929 -11.261 -38.061 1.00 70.25 302 ASP A O 1
ATOM 2397 N N . SER A 1 303 ? 5.477 -12.270 -39.436 1.00 71.00 303 SER A N 1
ATOM 2398 C CA . SER A 1 303 ? 4.942 -11.061 -40.062 1.00 71.00 303 SER A CA 1
ATOM 2399 C C . SER A 1 303 ? 3.804 -10.391 -39.276 1.00 71.00 303 SER A C 1
ATOM 2401 O O . SER A 1 303 ? 3.403 -9.276 -39.625 1.00 71.00 303 SER A O 1
ATOM 2403 N N . ALA A 1 304 ? 3.273 -11.045 -38.238 1.00 73.44 304 ALA A N 1
ATOM 2404 C CA . ALA A 1 304 ? 2.197 -10.515 -37.409 1.00 73.44 304 ALA A CA 1
ATOM 2405 C C . ALA A 1 304 ? 2.660 -9.339 -36.537 1.00 73.44 304 ALA A C 1
ATOM 2407 O O . ALA A 1 304 ? 3.820 -9.256 -36.141 1.00 73.44 304 ALA A O 1
ATOM 2408 N N . ASP A 1 305 ? 1.734 -8.429 -36.211 1.00 81.81 305 ASP A N 1
ATOM 2409 C CA . ASP A 1 305 ? 2.012 -7.320 -35.293 1.00 81.81 305 ASP A CA 1
ATOM 2410 C C . ASP A 1 305 ? 2.310 -7.869 -33.883 1.00 81.81 305 ASP A C 1
ATOM 2412 O O . ASP A 1 305 ? 1.406 -8.408 -33.228 1.00 81.81 305 ASP A O 1
ATOM 2416 N N . PRO A 1 306 ? 3.545 -7.708 -33.367 1.00 83.25 306 PRO A N 1
ATOM 2417 C CA . PRO A 1 306 ? 3.916 -8.238 -32.059 1.00 83.25 306 PRO A CA 1
ATOM 2418 C C . PRO A 1 306 ? 3.159 -7.571 -30.900 1.00 83.25 306 PRO A C 1
ATOM 2420 O O . PRO A 1 306 ? 3.151 -8.081 -29.780 1.00 83.25 306 PRO A O 1
ATOM 2423 N N . THR A 1 307 ? 2.529 -6.418 -31.141 1.00 83.50 307 THR A N 1
ATOM 2424 C CA . THR A 1 307 ? 1.679 -5.728 -30.161 1.00 83.50 307 THR A CA 1
ATOM 2425 C C . THR A 1 307 ? 0.372 -6.479 -29.943 1.00 83.50 307 THR A C 1
ATOM 2427 O O . THR A 1 307 ? 0.003 -6.741 -28.801 1.00 83.50 307 THR A O 1
ATOM 2430 N N . THR A 1 308 ? -0.283 -6.910 -31.023 1.00 84.69 308 THR A N 1
ATOM 2431 C CA . THR A 1 308 ? -1.513 -7.710 -30.948 1.00 84.69 308 THR A CA 1
ATOM 2432 C C . THR A 1 308 ? -1.249 -9.078 -30.323 1.00 84.69 308 THR A C 1
ATOM 2434 O O . THR A 1 308 ? -2.017 -9.520 -29.472 1.00 84.69 308 THR A O 1
ATOM 2437 N N . ALA A 1 309 ? -0.125 -9.712 -30.678 1.00 85.88 309 ALA A N 1
ATOM 2438 C CA . ALA A 1 309 ? 0.294 -10.974 -30.069 1.00 85.88 309 ALA A CA 1
ATOM 2439 C C . ALA A 1 309 ? 0.451 -10.850 -28.544 1.00 85.88 309 ALA A C 1
ATOM 2441 O O . ALA A 1 309 ? 0.025 -11.722 -27.789 1.00 85.88 309 ALA A O 1
ATOM 2442 N N . LEU A 1 310 ? 1.016 -9.737 -28.069 1.00 86.88 310 LEU A N 1
ATOM 2443 C CA . LEU A 1 310 ? 1.166 -9.486 -26.640 1.00 86.88 310 LEU A CA 1
ATOM 2444 C C . LEU A 1 310 ? -0.187 -9.306 -25.934 1.00 86.88 310 LEU A C 1
ATOM 2446 O O . LEU A 1 310 ? -0.393 -9.860 -24.855 1.00 86.88 310 LEU A O 1
ATOM 2450 N N . GLU A 1 311 ? -1.115 -8.555 -26.524 1.00 85.50 311 GLU A N 1
ATOM 2451 C CA . GLU A 1 311 ? -2.462 -8.378 -25.965 1.00 85.50 311 GLU A CA 1
ATOM 2452 C C . GLU A 1 311 ? -3.229 -9.706 -25.886 1.00 85.50 311 GLU A C 1
ATOM 2454 O O . GLU A 1 311 ? -3.876 -9.985 -24.874 1.00 85.50 311 GLU A O 1
ATOM 2459 N N . GLU A 1 312 ? -3.108 -10.558 -26.907 1.00 86.81 312 GLU A N 1
ATOM 2460 C CA . GLU A 1 312 ? -3.711 -11.893 -26.918 1.00 86.81 312 GLU A CA 1
ATOM 2461 C C . GLU A 1 312 ? -3.073 -12.811 -25.861 1.00 86.81 312 GLU A C 1
ATOM 2463 O O . GLU A 1 312 ? -3.795 -13.490 -25.125 1.00 86.81 312 GLU A O 1
ATOM 2468 N N . ILE A 1 313 ? -1.742 -12.776 -25.693 1.00 88.06 313 ILE A N 1
ATOM 2469 C CA . ILE A 1 313 ? -1.056 -13.557 -24.647 1.00 88.06 313 ILE A CA 1
ATOM 2470 C C . ILE A 1 313 ? -1.526 -13.176 -23.245 1.00 88.06 313 ILE A C 1
ATOM 2472 O O . ILE A 1 313 ? -1.641 -14.036 -22.374 1.00 88.06 313 ILE A O 1
ATOM 2476 N N . LEU A 1 314 ? -1.816 -11.894 -23.016 1.00 85.12 314 LEU A N 1
ATOM 2477 C CA . LEU A 1 314 ? -2.294 -11.416 -21.721 1.00 85.12 314 LEU A CA 1
ATOM 2478 C C . LEU A 1 314 ? -3.715 -11.903 -21.415 1.00 85.12 314 LEU A C 1
ATOM 2480 O O . LEU A 1 314 ? -4.059 -12.069 -20.244 1.00 85.12 314 LEU A O 1
ATOM 2484 N N . GLN A 1 315 ? -4.520 -12.178 -22.444 1.00 86.81 315 GLN A N 1
ATOM 2485 C CA . GLN A 1 315 ? -5.837 -12.803 -22.301 1.00 86.81 315 GLN A CA 1
ATOM 2486 C C . GLN A 1 315 ? -5.750 -14.333 -22.172 1.00 86.81 315 GLN A C 1
ATOM 2488 O O . GLN A 1 315 ? -6.608 -14.939 -21.527 1.00 86.81 315 GLN A O 1
ATOM 2493 N N . ALA A 1 316 ? -4.714 -14.956 -22.743 1.00 87.50 316 ALA A N 1
ATOM 2494 C CA . ALA A 1 316 ? -4.497 -16.403 -22.742 1.00 87.50 316 ALA A CA 1
ATOM 2495 C C . ALA A 1 316 ? -3.102 -16.798 -22.199 1.00 87.50 316 ALA A C 1
ATOM 2497 O O . ALA A 1 316 ? -2.302 -17.404 -22.919 1.00 87.50 316 ALA A O 1
ATOM 2498 N N . PRO A 1 317 ? -2.804 -16.535 -20.910 1.00 86.19 317 PRO A N 1
ATOM 2499 C CA . PRO A 1 317 ? -1.465 -16.728 -20.346 1.00 86.19 317 PRO A CA 1
ATOM 2500 C C . PRO A 1 317 ? -1.023 -18.195 -20.286 1.00 86.19 317 PRO A C 1
ATOM 2502 O O . PRO A 1 317 ? 0.167 -18.473 -20.157 1.00 86.19 317 PRO A O 1
ATOM 2505 N N . ASP A 1 318 ? -1.953 -19.150 -20.381 1.00 88.75 318 ASP A N 1
ATOM 2506 C CA . ASP A 1 318 ? -1.633 -20.579 -20.357 1.00 88.75 318 ASP A CA 1
ATOM 2507 C C . ASP A 1 318 ? -0.765 -21.017 -21.541 1.00 88.75 318 ASP A C 1
ATOM 2509 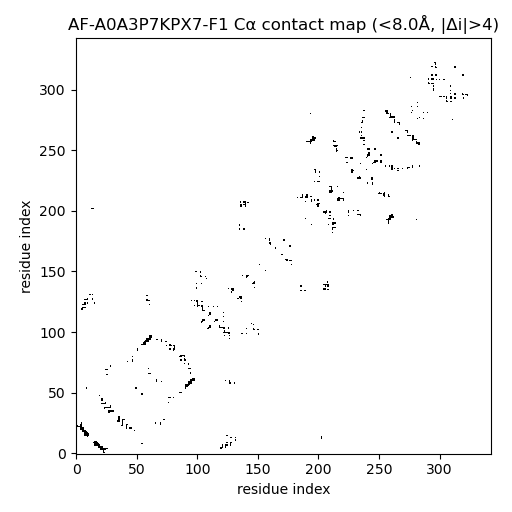O O . ASP A 1 318 ? 0.045 -21.924 -21.370 1.00 88.75 318 ASP A O 1
ATOM 2513 N N . ARG A 1 319 ? -0.850 -20.333 -22.691 1.00 85.06 319 ARG A N 1
ATOM 2514 C CA . ARG A 1 319 ? -0.026 -20.643 -23.874 1.00 85.06 319 ARG A CA 1
ATOM 2515 C C . ARG A 1 319 ? 1.471 -20.434 -23.638 1.00 85.06 319 ARG A C 1
ATOM 2517 O O . ARG A 1 319 ? 2.291 -21.099 -24.254 1.00 85.06 319 ARG A O 1
ATOM 2524 N N . LEU A 1 320 ? 1.846 -19.578 -22.684 1.00 86.06 320 LEU A N 1
ATOM 2525 C CA . LEU A 1 320 ? 3.251 -19.386 -22.306 1.00 86.06 320 LEU A CA 1
ATOM 2526 C C . LEU A 1 320 ? 3.866 -20.625 -21.635 1.00 86.06 320 LEU A C 1
ATOM 2528 O O . LEU A 1 320 ? 5.088 -20.722 -21.565 1.00 86.06 320 LEU A O 1
ATOM 2532 N N . LYS A 1 321 ? 3.054 -21.557 -21.115 1.00 85.94 321 LYS A N 1
ATOM 2533 C CA . LYS A 1 321 ? 3.550 -22.773 -20.445 1.00 85.94 321 LYS A CA 1
ATOM 2534 C C . LYS A 1 321 ? 4.115 -23.797 -21.419 1.00 85.94 321 LYS A C 1
ATOM 2536 O O . LYS A 1 321 ? 4.942 -24.607 -21.012 1.00 85.94 321 LYS A O 1
ATOM 2541 N N . ASP A 1 322 ? 3.662 -23.753 -22.666 1.00 83.31 322 ASP A N 1
ATOM 2542 C CA . ASP A 1 322 ? 4.079 -24.685 -23.711 1.00 83.31 322 ASP A CA 1
ATOM 2543 C C . ASP A 1 322 ? 5.407 -24.255 -24.360 1.00 83.31 322 ASP A C 1
ATOM 2545 O O . ASP A 1 322 ? 6.007 -25.013 -25.121 1.00 83.31 322 ASP A O 1
ATOM 2549 N N . LEU A 1 323 ? 5.901 -23.057 -24.024 1.00 85.81 323 LEU A N 1
ATOM 2550 C CA . LEU A 1 323 ? 7.150 -22.521 -24.543 1.00 85.81 323 LEU A CA 1
ATOM 2551 C C . LEU A 1 323 ? 8.363 -23.143 -23.833 1.00 85.81 323 LEU A C 1
ATOM 2553 O O . LEU A 1 323 ? 8.520 -23.039 -22.613 1.00 85.81 323 LEU A O 1
ATOM 2557 N N . ASP A 1 324 ? 9.267 -23.742 -24.609 1.00 86.25 324 ASP A N 1
ATOM 2558 C CA . ASP A 1 324 ? 10.549 -24.244 -24.109 1.00 86.25 324 ASP A CA 1
ATOM 2559 C C . ASP A 1 324 ? 11.515 -23.074 -23.851 1.00 86.25 324 ASP A C 1
ATOM 2561 O O . ASP A 1 324 ? 12.201 -22.568 -24.745 1.00 86.25 324 ASP A 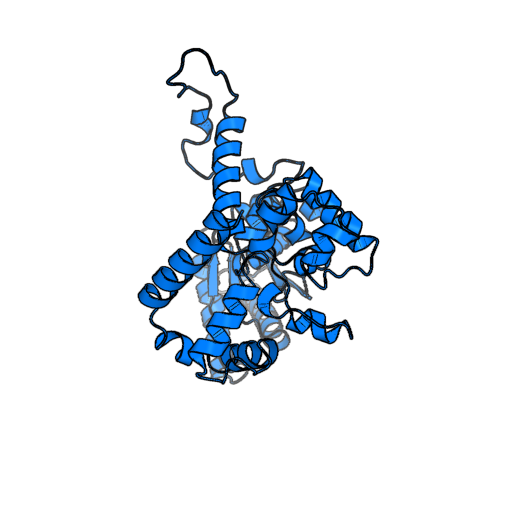O 1
ATOM 2565 N N . LEU A 1 325 ? 11.550 -22.625 -22.594 1.00 86.75 325 LEU A N 1
ATOM 2566 C CA . LEU A 1 325 ? 12.390 -21.512 -22.154 1.00 86.75 325 LEU A CA 1
ATOM 2567 C C . LEU A 1 325 ? 13.891 -21.814 -22.262 1.00 86.75 325 LEU A C 1
ATOM 2569 O O . LEU A 1 325 ? 14.674 -20.879 -22.447 1.00 86.75 325 LEU A O 1
ATOM 2573 N N . ASP A 1 326 ? 14.301 -23.080 -22.155 1.00 87.19 326 ASP A N 1
ATOM 2574 C CA . ASP A 1 326 ? 15.710 -23.460 -22.255 1.00 87.19 326 ASP A CA 1
ATOM 2575 C C . ASP A 1 326 ? 16.176 -23.344 -23.709 1.00 87.19 326 ASP A C 1
ATOM 2577 O O . ASP A 1 326 ? 17.188 -22.688 -23.981 1.00 87.19 326 ASP A O 1
ATOM 2581 N N . ALA A 1 327 ? 15.391 -23.878 -24.650 1.00 85.19 327 ALA A N 1
ATOM 2582 C CA . ALA A 1 327 ? 15.651 -23.734 -26.081 1.00 85.19 327 ALA A CA 1
ATOM 2583 C C . ALA A 1 327 ? 15.654 -22.257 -26.511 1.00 85.19 327 ALA A C 1
ATOM 2585 O O . ALA A 1 327 ? 16.572 -21.808 -27.208 1.00 85.19 327 ALA A O 1
ATOM 2586 N N . PHE A 1 328 ? 14.681 -21.472 -26.034 1.00 82.75 328 PHE A N 1
ATOM 2587 C CA . PHE A 1 328 ? 14.616 -20.037 -26.309 1.00 82.75 328 PHE A CA 1
ATOM 2588 C C . PHE A 1 328 ? 15.847 -19.297 -25.764 1.00 82.75 328 PHE A C 1
ATOM 2590 O O . PHE A 1 328 ? 16.459 -18.486 -26.462 1.00 82.75 328 PHE A O 1
ATOM 2597 N N . ALA A 1 329 ? 16.278 -19.609 -24.538 1.00 85.25 329 ALA A N 1
ATOM 2598 C CA . ALA A 1 329 ? 17.466 -19.008 -23.941 1.00 85.25 329 ALA A CA 1
ATOM 2599 C C . ALA A 1 329 ? 18.760 -19.371 -24.691 1.00 85.25 329 ALA A C 1
ATOM 2601 O O . ALA A 1 329 ? 19.670 -18.538 -24.780 1.00 85.25 329 ALA A O 1
ATOM 2602 N N . GLU A 1 330 ? 18.879 -20.591 -25.224 1.00 87.44 330 GLU A N 1
ATOM 2603 C CA . GLU A 1 330 ? 20.016 -20.982 -26.064 1.00 87.44 330 GLU A CA 1
ATOM 2604 C C . GLU A 1 330 ? 20.053 -20.209 -27.386 1.00 87.44 330 GLU A C 1
ATOM 2606 O O . GLU A 1 330 ? 21.113 -19.690 -27.760 1.00 87.44 330 GLU A O 1
ATOM 2611 N N . GLU A 1 331 ? 18.909 -20.055 -28.055 1.00 81.06 331 GLU A N 1
ATOM 2612 C CA . GLU A 1 331 ? 18.814 -19.280 -29.294 1.00 81.06 331 GLU A CA 1
ATOM 2613 C C . GLU A 1 331 ? 19.135 -17.800 -29.052 1.00 81.06 331 GLU A C 1
ATOM 2615 O O . GLU A 1 331 ? 19.924 -17.194 -29.782 1.00 81.06 331 GLU A O 1
ATOM 2620 N N . LEU A 1 332 ? 18.629 -17.230 -27.958 1.00 79.81 332 LEU A N 1
ATOM 2621 C CA . LEU A 1 332 ? 18.895 -15.844 -27.582 1.00 79.81 332 LEU A CA 1
ATOM 2622 C C . LEU A 1 332 ? 20.389 -15.628 -27.287 1.00 79.81 332 LEU A C 1
ATOM 2624 O O . LEU A 1 332 ? 20.993 -14.666 -27.768 1.00 79.81 332 LEU A O 1
ATOM 2628 N N . LYS A 1 333 ? 21.044 -16.573 -26.596 1.00 82.19 333 LYS A N 1
ATOM 2629 C CA . LYS A 1 333 ? 22.509 -16.564 -26.415 1.00 82.19 333 LYS A CA 1
ATOM 2630 C C . LYS A 1 333 ? 23.252 -16.631 -27.751 1.00 82.19 333 LYS A C 1
ATOM 2632 O O . LYS A 1 333 ? 24.303 -15.998 -27.881 1.00 82.19 333 LYS A O 1
ATOM 2637 N N . ARG A 1 334 ? 22.753 -17.390 -28.731 1.00 81.75 334 ARG A N 1
ATOM 2638 C CA . ARG A 1 334 ? 23.351 -17.487 -30.071 1.00 81.75 334 ARG A CA 1
ATOM 2639 C C . ARG A 1 334 ? 23.247 -16.160 -30.822 1.00 81.75 334 ARG A C 1
ATOM 2641 O O . ARG A 1 334 ? 24.257 -15.688 -31.344 1.00 81.75 334 ARG A O 1
ATOM 2648 N N . GLN A 1 335 ? 22.075 -15.528 -30.812 1.00 73.12 335 GLN A N 1
ATOM 2649 C CA . GLN A 1 335 ? 21.838 -14.240 -31.470 1.00 73.12 335 GLN A CA 1
ATOM 2650 C C . GLN A 1 335 ? 22.646 -13.102 -30.838 1.00 73.12 335 GLN A C 1
ATOM 2652 O O . GLN A 1 335 ? 23.282 -12.330 -31.553 1.00 73.12 335 GLN A O 1
ATOM 2657 N N . VAL A 1 336 ? 22.713 -13.040 -29.504 1.00 71.62 336 VAL A N 1
ATOM 2658 C CA . VAL A 1 336 ? 23.533 -12.042 -28.796 1.00 71.62 336 VAL A CA 1
ATOM 2659 C C . VAL A 1 336 ? 25.020 -12.225 -29.114 1.00 71.62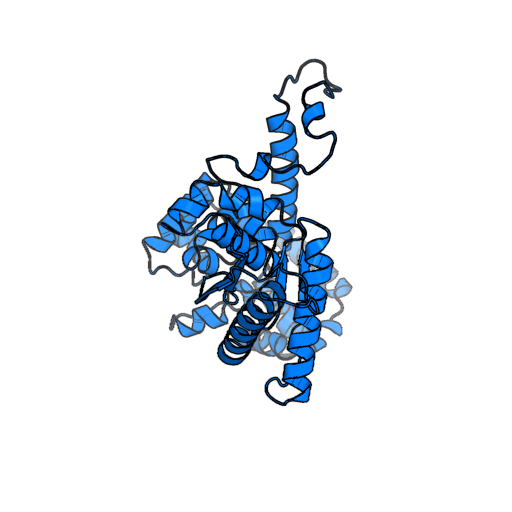 336 VAL A C 1
ATOM 2661 O O . VAL A 1 336 ? 25.719 -11.244 -29.365 1.00 71.62 336 VAL A O 1
ATOM 2664 N N . LYS A 1 337 ? 25.518 -13.469 -29.172 1.00 67.12 337 LYS A N 1
ATOM 2665 C CA . LYS A 1 337 ? 26.905 -13.743 -29.590 1.00 67.12 337 LYS A CA 1
ATOM 2666 C C . LYS A 1 337 ? 27.177 -13.292 -31.025 1.00 67.12 337 LYS A C 1
ATOM 2668 O O . LYS A 1 337 ? 28.233 -12.723 -31.270 1.00 67.12 337 LYS A O 1
ATOM 2673 N N . LEU A 1 338 ? 26.248 -13.516 -31.954 1.00 59.09 338 LEU A N 1
ATOM 2674 C CA . LEU A 1 338 ? 26.375 -13.056 -33.343 1.00 59.09 338 LEU A CA 1
ATOM 2675 C C . LEU A 1 338 ? 26.450 -11.526 -33.433 1.00 59.09 338 LEU A C 1
ATOM 2677 O O . LEU A 1 338 ? 27.292 -11.008 -34.160 1.00 59.09 338 LEU A O 1
ATOM 2681 N N . PHE A 1 339 ? 25.645 -10.817 -32.639 1.00 50.00 339 PHE A N 1
ATOM 2682 C CA . PHE A 1 339 ? 25.660 -9.354 -32.576 1.00 50.00 339 PHE A CA 1
ATOM 2683 C C . PHE A 1 339 ? 26.977 -8.795 -32.014 1.00 50.00 339 PHE A C 1
ATOM 2685 O O . PHE A 1 339 ? 27.495 -7.809 -32.527 1.00 50.00 339 PHE A O 1
ATOM 2692 N N . ILE A 1 340 ? 27.550 -9.445 -30.993 1.00 53.94 340 ILE A N 1
ATOM 2693 C CA . ILE A 1 340 ? 28.843 -9.052 -30.403 1.00 53.94 340 ILE A CA 1
ATOM 2694 C C . ILE A 1 340 ? 30.010 -9.333 -31.359 1.00 53.94 340 ILE A C 1
ATOM 2696 O O . ILE A 1 340 ? 30.986 -8.600 -31.344 1.00 53.94 340 ILE A O 1
ATOM 2700 N N . VAL A 1 341 ? 29.929 -10.376 -32.190 1.00 49.28 341 VAL A N 1
ATOM 2701 C CA . VAL A 1 341 ? 30.978 -10.710 -33.174 1.00 49.28 341 VAL A CA 1
ATOM 2702 C C . VAL A 1 341 ? 30.939 -9.786 -34.405 1.00 49.28 341 VAL A C 1
ATOM 2704 O O . VAL A 1 341 ? 31.916 -9.716 -35.147 1.00 49.28 341 VAL A O 1
ATOM 2707 N N . GLN A 1 342 ? 29.830 -9.077 -34.633 1.00 42.53 342 GLN A N 1
ATOM 2708 C CA . GLN A 1 342 ? 29.661 -8.119 -35.735 1.00 42.53 342 GLN A CA 1
ATOM 2709 C C . GLN A 1 342 ? 29.993 -6.659 -35.363 1.00 42.53 342 GLN A C 1
ATOM 2711 O O . GLN A 1 342 ? 30.013 -5.810 -36.257 1.00 42.53 342 GLN A O 1
ATOM 2716 N N . LEU A 1 343 ? 30.263 -6.376 -34.083 1.00 39.44 343 LEU A N 1
ATOM 2717 C CA . LEU A 1 343 ? 30.790 -5.102 -33.568 1.00 39.44 343 LEU A CA 1
ATOM 2718 C C . LEU A 1 343 ? 32.299 -5.213 -33.337 1.00 39.44 343 LEU A C 1
ATOM 2720 O O . LEU A 1 343 ? 32.991 -4.197 -33.576 1.00 39.44 343 LEU A O 1
#

Mean predicted aligned error: 7.26 Å

Radius of gyration: 25.75 Å; Cα contacts (8 Å, |Δi|>4): 419; chains: 1; bounding box: 70×45×76 Å